Protein AF-A0A401M227-F1 (afdb_monomer_lite)

Foldseek 3Di:
DDDDPPVRVLVVLPDDPCLVVDPCSVLSVCVNVVPPLSVVLVVVLVCLCVVDVDPPQDPDDQAEDEPPRDDPLPFAAEEEAEDAPQADPVVVVVSSVCVSVVPRHYYYYLHDPDQPPPDPCSVVSSVVRNVVCLVRHPAYEYEYEPRDDTVVSVVSVVVCVVVVHDHHYDYDPCVVVVVVVVVVVDDDDDD

Secondary structure (DSSP, 8-state):
--PPPHHHHHHHHS--TTGGGSTTHHHHHHHHTT-HHHHHHHHHHHHHHHHTT-----S----EEETTS---S-S-EEEEEE--TTS--HHHHHHHHHHHTT--SEEEE---SS--TT-TTHHHHHHHHHHHHHHH-SEEEEEE-SSS--HHHHHHHHHHHHHT---EEEE-TTHHHHHHHHTTS-PPPP-

Radius of gyration: 19.29 Å; chains: 1; bounding box: 40×56×55 Å

pLDDT: mean 76.21, std 18.28, range [36.25, 97.5]

Structure (mmCIF, N/CA/C/O backbone):
data_AF-A0A401M227-F1
#
_entry.id   AF-A0A401M227-F1
#
loop_
_atom_site.group_PDB
_atom_site.id
_atom_site.type_symbol
_atom_site.label_atom_id
_atom_site.label_alt_id
_atom_site.label_comp_id
_atom_site.label_asym_id
_atom_site.label_entity_id
_atom_site.label_seq_id
_atom_site.pdbx_PDB_ins_code
_atom_site.Cartn_x
_atom_site.Cartn_y
_atom_site.Cartn_z
_atom_site.occupancy
_atom_site.B_iso_or_equiv
_atom_site.auth_seq_id
_atom_site.auth_comp_id
_atom_site.auth_asym_id
_atom_site.auth_atom_id
_atom_site.pdbx_PDB_model_num
ATOM 1 N N . MET A 1 1 ? 10.429 -1.450 36.096 1.00 38.88 1 MET A N 1
ATOM 2 C CA . MET A 1 1 ? 10.683 -0.973 34.721 1.00 38.88 1 MET A CA 1
ATOM 3 C C . MET A 1 1 ? 12.062 -1.449 34.310 1.00 38.88 1 MET A C 1
ATOM 5 O O . MET A 1 1 ? 13.047 -0.866 34.731 1.00 38.88 1 MET A O 1
ATOM 9 N N . GLY A 1 2 ? 12.138 -2.559 33.586 1.00 41.84 2 GLY A N 1
ATOM 10 C CA . GLY A 1 2 ? 13.393 -3.079 33.052 1.00 41.84 2 GLY A CA 1
ATOM 11 C C . GLY A 1 2 ? 13.108 -3.575 31.650 1.00 41.84 2 GLY A C 1
ATOM 12 O O . GLY A 1 2 ? 12.675 -4.710 31.488 1.00 41.84 2 GLY A O 1
ATOM 13 N N . GLY A 1 3 ? 13.236 -2.687 30.663 1.00 42.59 3 GLY A N 1
ATOM 14 C CA . GLY A 1 3 ? 13.192 -3.093 29.262 1.00 42.59 3 GLY A CA 1
ATOM 15 C C . GLY A 1 3 ? 14.359 -4.031 28.969 1.00 42.59 3 GLY A C 1
ATOM 16 O O . GLY A 1 3 ? 15.419 -3.923 29.590 1.00 42.59 3 GLY A O 1
ATOM 17 N N . LEU A 1 4 ? 14.164 -4.969 28.045 1.00 43.34 4 LEU A N 1
ATOM 18 C CA . LEU A 1 4 ? 15.261 -5.802 27.565 1.00 43.34 4 LEU A CA 1
ATOM 19 C C . LEU A 1 4 ? 16.349 -4.888 26.968 1.00 43.34 4 LEU A C 1
ATOM 21 O O . LEU A 1 4 ? 16.020 -4.011 26.168 1.00 43.34 4 LEU A O 1
ATOM 25 N N . PRO A 1 5 ? 17.631 -5.049 27.341 1.00 59.19 5 PRO A N 1
ATOM 26 C CA . PRO A 1 5 ? 18.701 -4.248 26.759 1.00 59.19 5 PRO A CA 1
ATOM 27 C C . PRO A 1 5 ? 18.783 -4.506 25.248 1.00 59.19 5 PRO A C 1
ATOM 29 O O . PRO A 1 5 ? 18.546 -5.630 24.806 1.00 59.19 5 PRO A O 1
ATOM 32 N N . ALA A 1 6 ? 19.153 -3.493 24.456 1.00 46.03 6 ALA A N 1
ATOM 33 C CA . ALA A 1 6 ? 19.207 -3.582 22.989 1.00 46.03 6 ALA A CA 1
ATOM 34 C C . ALA A 1 6 ? 19.981 -4.822 22.490 1.00 46.03 6 ALA A C 1
ATOM 36 O O . ALA A 1 6 ? 19.505 -5.539 21.619 1.00 46.03 6 ALA A O 1
ATOM 37 N N . GLN A 1 7 ? 21.088 -5.179 23.149 1.00 48.53 7 GLN A N 1
ATOM 38 C CA . GLN A 1 7 ? 21.870 -6.390 22.846 1.00 48.53 7 GLN A CA 1
ATOM 39 C C . GLN A 1 7 ? 21.147 -7.722 23.132 1.00 48.53 7 GLN A C 1
ATOM 41 O O . GLN A 1 7 ? 21.521 -8.769 22.602 1.00 48.53 7 GLN A O 1
ATOM 46 N N . ALA A 1 8 ? 20.166 -7.746 24.039 1.00 52.38 8 ALA A N 1
ATOM 47 C CA . ALA A 1 8 ? 19.327 -8.924 24.267 1.00 52.38 8 ALA A CA 1
ATOM 48 C C . ALA A 1 8 ? 18.274 -9.058 23.162 1.00 52.38 8 ALA A C 1
ATOM 50 O O . ALA A 1 8 ? 18.076 -10.157 22.651 1.00 52.38 8 ALA A O 1
ATOM 51 N N . ILE A 1 9 ? 17.680 -7.937 22.742 1.00 54.28 9 ILE A N 1
ATOM 52 C CA . ILE A 1 9 ? 16.762 -7.883 21.599 1.00 54.28 9 ILE A CA 1
ATOM 53 C C . ILE A 1 9 ? 17.503 -8.314 20.324 1.00 54.28 9 ILE A C 1
ATOM 55 O O . ILE A 1 9 ? 17.067 -9.239 19.651 1.00 54.28 9 ILE A O 1
ATOM 59 N N . GLU A 1 10 ? 18.682 -7.758 20.044 1.00 52.94 10 GLU A N 1
ATOM 60 C CA . GLU A 1 10 ? 19.513 -8.142 18.893 1.00 52.94 10 GLU A CA 1
ATOM 61 C C . GLU A 1 10 ? 19.839 -9.642 18.864 1.00 52.94 10 GLU A C 1
ATOM 63 O O . GLU A 1 10 ? 19.756 -10.267 17.806 1.00 52.94 10 GLU A O 1
ATOM 68 N N . ARG A 1 11 ? 20.149 -10.255 20.014 1.00 60.72 11 ARG A N 1
ATOM 69 C CA . ARG A 1 11 ? 20.397 -11.706 20.115 1.00 60.72 11 ARG A CA 1
ATOM 70 C C . ARG A 1 11 ? 19.150 -12.560 19.911 1.00 60.72 11 ARG A C 1
ATOM 72 O O . ARG A 1 11 ? 19.264 -13.655 19.382 1.00 60.72 11 ARG A O 1
ATOM 79 N N . MET A 1 12 ? 17.977 -12.082 20.321 1.00 58.09 12 MET A N 1
ATOM 80 C CA . MET A 1 12 ? 16.710 -12.778 20.064 1.00 58.09 12 MET A CA 1
ATOM 81 C C . MET A 1 12 ? 16.289 -12.675 18.593 1.00 58.09 12 MET A C 1
ATOM 83 O O . MET A 1 12 ? 15.645 -13.581 18.070 1.00 58.09 12 MET A O 1
ATOM 87 N N . LEU A 1 13 ? 16.650 -11.576 17.926 1.00 57.41 13 LEU A N 1
ATOM 88 C CA . LEU A 1 13 ? 16.284 -11.303 16.536 1.00 57.41 13 LEU A CA 1
ATOM 89 C C . LEU A 1 13 ? 17.276 -11.881 15.516 1.00 57.41 13 LEU A C 1
ATOM 91 O O . LEU A 1 13 ? 16.899 -12.153 14.372 1.00 57.41 13 LEU A O 1
ATOM 95 N N . SER A 1 14 ? 18.534 -12.083 15.904 1.00 52.97 14 SER A N 1
ATOM 96 C CA . SER A 1 14 ? 19.552 -12.705 15.060 1.00 52.97 14 SER A CA 1
ATOM 97 C C . SER A 1 14 ? 19.540 -14.229 15.223 1.00 52.97 14 SER A C 1
ATOM 99 O O . SER A 1 14 ? 19.696 -14.762 16.314 1.00 52.97 14 SER A O 1
ATOM 101 N N . GLY A 1 15 ? 19.366 -14.955 14.114 1.00 56.59 15 GLY A N 1
ATOM 102 C CA . GLY A 1 15 ? 19.619 -16.402 14.072 1.00 56.59 15 GLY A CA 1
ATOM 103 C C . GLY A 1 15 ? 18.411 -17.341 14.152 1.00 56.59 15 GLY A C 1
ATOM 104 O O . GLY A 1 15 ? 18.622 -18.546 14.259 1.00 56.59 15 GLY A O 1
ATOM 105 N N . HIS A 1 16 ? 17.163 -16.865 14.047 1.00 59.19 16 HIS A N 1
ATOM 106 C CA . HIS A 1 16 ? 16.026 -17.791 13.952 1.00 59.19 16 HIS A CA 1
ATOM 107 C C . HIS A 1 16 ? 16.010 -18.494 12.573 1.00 59.19 16 HIS A C 1
ATOM 109 O O . HIS A 1 16 ? 15.979 -17.797 11.551 1.00 59.19 16 HIS A O 1
ATOM 115 N N . PRO A 1 17 ? 16.005 -19.843 12.499 1.00 61.81 17 PRO A N 1
ATOM 116 C CA . PRO A 1 17 ? 16.089 -20.587 11.233 1.00 61.81 17 PRO A CA 1
ATOM 117 C C . PRO A 1 17 ? 14.942 -20.238 10.277 1.00 61.81 17 PRO A C 1
ATOM 119 O O . PRO A 1 17 ? 15.150 -20.078 9.075 1.00 61.81 17 PRO A O 1
ATOM 122 N N . ASP A 1 18 ? 13.759 -19.991 10.836 1.00 63.03 18 ASP A N 1
ATOM 123 C CA . ASP A 1 18 ? 12.563 -19.629 10.074 1.00 63.03 18 ASP A CA 1
ATOM 124 C C . ASP A 1 18 ? 12.357 -18.124 9.918 1.00 63.03 18 ASP A C 1
ATOM 126 O O . ASP A 1 18 ? 11.304 -17.702 9.458 1.00 63.03 18 ASP A O 1
ATOM 130 N N . ARG A 1 19 ? 13.332 -17.274 10.268 1.00 64.50 19 ARG A N 1
ATOM 131 C CA . ARG A 1 19 ? 13.149 -15.812 10.210 1.00 64.50 19 ARG A CA 1
ATOM 132 C C . ARG A 1 19 ? 12.603 -15.352 8.861 1.00 64.50 19 ARG A C 1
ATOM 134 O O . ARG A 1 19 ? 11.780 -14.456 8.823 1.00 64.50 19 ARG A O 1
ATOM 141 N N . LYS A 1 20 ? 12.997 -15.994 7.757 1.00 63.28 20 LYS A N 1
ATOM 142 C CA . LYS A 1 20 ? 12.527 -15.665 6.400 1.00 63.28 20 LYS A CA 1
ATOM 143 C C . LYS A 1 20 ? 11.032 -15.919 6.160 1.00 63.28 20 LYS A C 1
ATOM 145 O O . LYS A 1 20 ? 10.488 -15.313 5.240 1.00 63.28 20 LYS A O 1
ATOM 150 N N . SER A 1 21 ? 10.396 -16.802 6.932 1.00 55.75 21 SER A N 1
ATOM 151 C CA . SER A 1 21 ? 8.962 -17.108 6.829 1.00 55.75 21 SER A CA 1
ATOM 152 C C . SER A 1 21 ? 8.099 -16.179 7.682 1.00 55.75 21 SER A C 1
ATOM 154 O O . SER A 1 21 ? 6.878 -16.165 7.538 1.00 55.75 2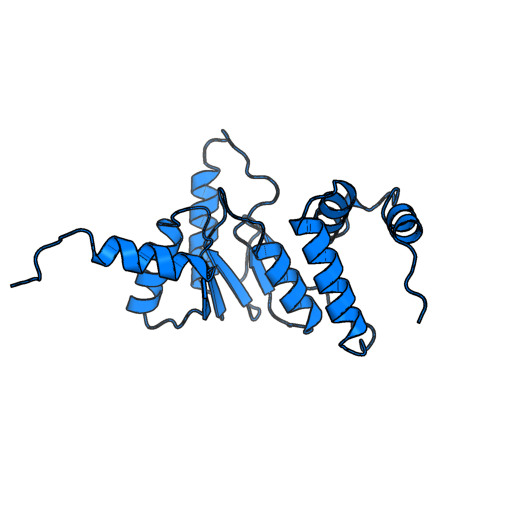1 SER A O 1
ATOM 156 N N . TRP A 1 22 ? 8.716 -15.385 8.559 1.00 64.75 22 TRP A N 1
ATOM 157 C CA . TRP A 1 22 ? 7.992 -14.449 9.402 1.00 64.75 22 TRP A CA 1
ATOM 158 C C . TRP A 1 22 ? 7.572 -13.239 8.582 1.00 64.75 22 TRP A C 1
ATOM 160 O O . TRP A 1 22 ? 8.363 -12.639 7.856 1.00 64.75 22 TRP A O 1
ATOM 170 N N . TRP A 1 23 ? 6.328 -12.817 8.753 1.00 54.81 23 TRP A N 1
ATOM 171 C CA . TRP A 1 23 ? 5.822 -11.618 8.092 1.00 54.81 23 TRP A CA 1
ATOM 172 C C . TRP A 1 23 ? 6.550 -10.341 8.567 1.00 54.81 23 TRP A C 1
ATOM 174 O O . TRP A 1 23 ? 6.736 -9.414 7.784 1.00 54.81 23 TRP A O 1
ATOM 184 N N . LEU A 1 24 ? 7.062 -10.331 9.808 1.00 67.31 24 LEU A N 1
ATOM 185 C CA . LEU A 1 24 ? 7.896 -9.257 10.368 1.00 67.31 24 LEU A CA 1
ATOM 186 C C . LEU A 1 24 ? 9.372 -9.316 9.956 1.00 67.31 24 LEU A C 1
ATOM 188 O O . LEU A 1 24 ? 10.128 -8.414 10.317 1.00 67.31 24 LEU A O 1
ATOM 192 N N . ALA A 1 25 ? 9.812 -10.338 9.212 1.00 69.06 25 ALA A N 1
ATOM 193 C CA . ALA A 1 25 ? 11.218 -10.481 8.827 1.00 69.06 25 ALA A CA 1
ATOM 194 C C . ALA A 1 25 ? 11.824 -9.201 8.229 1.00 69.06 25 ALA A C 1
ATOM 196 O O . ALA A 1 25 ? 12.894 -8.811 8.688 1.00 69.06 25 ALA A O 1
ATOM 197 N N . PRO A 1 26 ? 11.143 -8.486 7.305 1.00 65.12 26 PRO A N 1
ATOM 198 C CA . PRO A 1 26 ? 11.699 -7.275 6.707 1.00 65.12 26 PRO A CA 1
ATOM 199 C C . PRO A 1 26 ? 11.925 -6.148 7.721 1.00 65.12 26 PRO A C 1
ATOM 201 O O . PRO A 1 26 ? 12.937 -5.458 7.647 1.00 65.12 26 PRO A O 1
ATOM 204 N N . MET A 1 27 ? 11.014 -5.979 8.688 1.00 67.69 27 MET A N 1
ATOM 205 C CA . MET A 1 27 ? 11.161 -4.991 9.762 1.00 67.69 27 MET A CA 1
ATOM 206 C C . MET A 1 27 ? 12.359 -5.337 10.648 1.00 67.69 27 MET A C 1
ATOM 208 O O . MET A 1 27 ? 13.188 -4.482 10.945 1.00 67.69 27 MET A O 1
ATOM 212 N N . LEU A 1 28 ? 12.474 -6.608 11.036 1.00 70.94 28 LEU A N 1
ATOM 213 C CA . LEU A 1 28 ? 13.568 -7.085 11.877 1.00 70.94 28 LEU A CA 1
ATOM 214 C C . LEU A 1 28 ? 14.916 -7.004 11.148 1.00 70.94 28 LEU A C 1
ATOM 216 O O . LEU A 1 28 ? 15.934 -6.725 11.775 1.00 70.94 28 LEU A O 1
ATOM 220 N N . ASP A 1 29 ? 14.945 -7.285 9.844 1.00 72.19 29 ASP A N 1
ATOM 221 C CA . ASP A 1 29 ? 16.134 -7.154 8.994 1.00 72.19 29 ASP A CA 1
ATOM 222 C C . ASP A 1 29 ? 16.561 -5.684 8.884 1.00 72.19 29 ASP A C 1
ATOM 224 O O . ASP A 1 29 ? 17.736 -5.373 9.076 1.00 72.19 29 ASP A O 1
ATOM 228 N N . ALA A 1 30 ? 15.609 -4.772 8.660 1.00 64.88 30 ALA A N 1
ATOM 229 C CA . ALA A 1 30 ? 15.862 -3.334 8.615 1.00 64.88 30 ALA A CA 1
ATOM 230 C C . ALA A 1 30 ? 16.355 -2.782 9.965 1.00 64.88 30 ALA A C 1
ATOM 232 O O . ALA A 1 30 ? 17.272 -1.961 9.989 1.00 64.88 30 ALA A O 1
ATOM 233 N N . TYR A 1 31 ? 15.797 -3.263 11.081 1.00 67.81 31 TYR A N 1
ATOM 234 C CA . TYR A 1 31 ? 16.262 -2.935 12.430 1.00 67.81 31 TYR A CA 1
ATOM 235 C C . TYR A 1 31 ? 17.717 -3.367 12.649 1.00 67.81 31 TYR A C 1
ATOM 237 O O . TYR A 1 31 ? 18.548 -2.552 13.042 1.00 67.81 31 TYR A O 1
ATOM 245 N N . ALA A 1 32 ? 18.045 -4.625 12.332 1.00 69.38 32 ALA A N 1
ATOM 246 C CA . ALA A 1 32 ? 19.399 -5.163 12.484 1.00 69.38 32 ALA A CA 1
ATOM 247 C C . ALA A 1 32 ? 20.427 -4.457 11.579 1.00 69.38 32 ALA A C 1
ATOM 249 O O . ALA A 1 32 ? 21.597 -4.355 11.937 1.00 69.38 32 ALA A O 1
ATOM 250 N N . ALA A 1 33 ? 19.992 -3.947 10.424 1.00 73.75 33 ALA A N 1
ATOM 251 C CA . ALA A 1 33 ? 20.816 -3.142 9.526 1.00 73.75 33 ALA A CA 1
ATOM 252 C C . ALA A 1 33 ? 20.996 -1.681 9.990 1.00 73.75 33 ALA A C 1
ATOM 254 O O . ALA A 1 33 ? 21.687 -0.916 9.321 1.00 73.75 33 ALA A O 1
ATOM 255 N N . GLY A 1 34 ? 20.372 -1.276 11.102 1.00 70.25 34 GLY A N 1
ATOM 256 C CA . GLY A 1 34 ? 20.454 0.088 11.626 1.00 70.25 34 GLY A CA 1
ATOM 257 C C . GLY A 1 34 ? 19.693 1.123 10.794 1.00 70.25 34 GLY A C 1
ATOM 258 O O . GLY A 1 34 ? 20.016 2.306 10.861 1.00 70.25 34 GLY A O 1
ATOM 259 N N . SER A 1 35 ? 18.701 0.707 9.998 1.00 73.50 35 SER A N 1
ATOM 260 C CA . SER A 1 35 ? 17.853 1.646 9.256 1.00 73.50 35 SER A CA 1
ATOM 261 C C . SER A 1 35 ? 17.065 2.525 10.238 1.00 73.50 35 SER A C 1
ATOM 263 O O . SER A 1 35 ? 16.350 1.963 11.074 1.00 73.50 35 SER A O 1
ATOM 265 N N . PRO A 1 36 ? 17.106 3.870 10.118 1.00 71.12 36 PRO A N 1
ATOM 266 C CA . PRO A 1 36 ? 16.282 4.763 10.937 1.00 71.12 36 PRO A CA 1
ATOM 267 C C . PRO A 1 36 ? 14.790 4.415 10.867 1.00 71.12 36 PRO A C 1
ATOM 269 O O . PRO A 1 36 ? 14.075 4.480 11.861 1.00 71.12 36 PRO A O 1
ATOM 272 N N . GLU A 1 37 ? 14.330 3.973 9.697 1.00 64.69 37 GLU A N 1
ATOM 273 C CA . GLU A 1 37 ? 12.945 3.576 9.453 1.00 64.69 37 GLU A CA 1
ATOM 274 C C . GLU A 1 37 ? 12.604 2.245 10.141 1.00 64.69 37 GLU A C 1
ATOM 276 O O . GLU A 1 37 ? 11.547 2.112 10.753 1.00 64.69 37 GLU A O 1
ATOM 281 N N . GLY A 1 38 ? 13.524 1.271 10.104 1.00 67.75 38 GLY A N 1
ATOM 282 C CA . GLY A 1 38 ? 13.385 -0.007 10.811 1.00 67.75 38 GLY A CA 1
ATOM 283 C C . GLY A 1 38 ? 13.427 0.150 12.333 1.00 67.75 38 GLY A C 1
ATOM 284 O O . GLY A 1 38 ? 12.678 -0.515 13.045 1.00 67.75 38 GLY A O 1
ATOM 285 N N . GLN A 1 39 ? 14.264 1.063 12.832 1.00 72.12 39 GLN A N 1
ATOM 286 C CA . GLN A 1 39 ? 14.315 1.438 14.244 1.00 72.12 39 GLN A CA 1
ATOM 287 C C . GLN A 1 39 ? 13.018 2.113 14.689 1.00 72.12 39 GLN A C 1
ATOM 289 O O . GLN A 1 39 ? 12.426 1.667 15.669 1.00 72.12 39 GLN A O 1
ATOM 294 N N . ALA A 1 40 ? 12.534 3.113 13.946 1.00 67.81 40 ALA A N 1
ATOM 295 C CA . ALA A 1 40 ? 11.261 3.774 14.230 1.00 67.81 40 ALA A CA 1
ATOM 296 C C . ALA A 1 40 ? 10.086 2.783 14.231 1.00 67.81 40 ALA A C 1
ATOM 298 O O . ALA A 1 40 ? 9.282 2.794 15.150 1.00 67.81 40 ALA A O 1
ATOM 299 N N . LEU A 1 41 ? 10.036 1.860 13.266 1.00 65.06 41 LEU A N 1
ATOM 300 C CA . LEU A 1 41 ? 9.026 0.798 13.191 1.00 65.06 41 LEU A CA 1
ATOM 301 C C . LEU A 1 41 ? 9.016 -0.127 14.416 1.00 65.06 41 LEU A C 1
ATOM 303 O O . LEU A 1 41 ? 7.952 -0.462 14.933 1.00 65.06 41 LEU A O 1
ATOM 307 N N . VAL A 1 42 ? 10.194 -0.557 14.878 1.00 71.00 42 VAL A N 1
ATOM 308 C CA . VAL A 1 42 ? 10.310 -1.386 16.086 1.00 71.00 42 VAL A CA 1
ATOM 309 C C . VAL A 1 42 ? 9.913 -0.590 17.325 1.00 71.00 42 VAL A C 1
ATOM 311 O O . VAL A 1 42 ? 9.228 -1.135 18.185 1.00 71.00 42 VAL A O 1
ATOM 314 N N . HIS A 1 43 ? 10.300 0.684 17.415 1.00 65.25 43 HIS A N 1
ATOM 315 C CA . HIS A 1 43 ? 9.882 1.560 18.509 1.00 65.25 43 HIS A CA 1
ATOM 316 C C . HIS A 1 43 ? 8.366 1.768 18.524 1.00 65.25 43 HIS A C 1
ATOM 318 O O . HIS A 1 43 ? 7.757 1.505 19.552 1.00 65.25 43 HIS A O 1
ATOM 324 N N . ASP A 1 44 ? 7.749 2.095 17.387 1.00 64.44 44 ASP A N 1
ATOM 325 C CA . ASP A 1 44 ? 6.294 2.216 17.243 1.00 64.44 44 ASP A CA 1
ATOM 326 C C . ASP A 1 44 ? 5.577 0.918 17.649 1.00 64.44 44 ASP A C 1
ATOM 328 O O . ASP A 1 44 ? 4.556 0.956 18.335 1.00 64.44 44 ASP A O 1
ATOM 332 N N . LEU A 1 45 ? 6.109 -0.246 17.251 1.00 66.81 45 LEU A N 1
ATOM 333 C CA . LEU A 1 45 ? 5.556 -1.546 17.634 1.00 66.81 45 LEU A CA 1
ATOM 334 C C . LEU A 1 45 ? 5.673 -1.786 19.145 1.00 66.81 45 LEU A C 1
ATOM 336 O O . LEU A 1 45 ? 4.717 -2.241 19.768 1.00 66.81 45 LEU A O 1
ATOM 340 N N . LEU A 1 46 ? 6.827 -1.488 19.743 1.00 65.69 46 LEU A N 1
ATOM 341 C CA . LEU A 1 46 ? 7.044 -1.631 21.183 1.00 65.69 46 LEU A CA 1
ATOM 342 C C . LEU A 1 46 ? 6.180 -0.655 21.987 1.00 65.69 46 LEU A C 1
ATOM 344 O O . LEU A 1 46 ? 5.622 -1.060 23.002 1.00 65.69 46 LEU A O 1
ATOM 348 N N . ASP A 1 47 ? 6.020 0.582 21.523 1.00 59.56 47 ASP A N 1
ATOM 349 C CA . ASP A 1 47 ? 5.153 1.590 22.132 1.00 59.56 47 ASP A CA 1
ATOM 350 C C . ASP A 1 47 ? 3.681 1.188 22.018 1.00 59.56 47 ASP A C 1
ATOM 352 O O . ASP A 1 47 ? 2.930 1.311 22.986 1.00 59.56 47 ASP A O 1
ATOM 356 N N . ALA A 1 48 ? 3.267 0.621 20.880 1.00 55.12 48 ALA A N 1
ATOM 357 C CA . ALA A 1 48 ? 1.939 0.039 20.727 1.00 55.12 48 ALA A CA 1
ATOM 358 C C . ALA A 1 48 ? 1.719 -1.122 21.712 1.00 55.12 48 ALA A C 1
ATOM 360 O O . ALA A 1 48 ? 0.698 -1.149 22.401 1.00 55.12 48 ALA A O 1
ATOM 361 N N . ILE A 1 49 ? 2.687 -2.038 21.843 1.00 55.53 49 ILE A N 1
ATOM 362 C CA . ILE A 1 49 ? 2.644 -3.167 22.791 1.00 55.53 49 ILE A CA 1
ATOM 363 C C . ILE A 1 49 ? 2.652 -2.690 24.255 1.00 55.53 49 ILE A C 1
ATOM 365 O O . ILE A 1 49 ? 2.014 -3.305 25.105 1.00 55.53 49 ILE A O 1
ATOM 369 N N . ALA A 1 50 ? 3.379 -1.617 24.574 1.00 56.28 50 ALA A N 1
ATOM 370 C CA . ALA A 1 50 ? 3.522 -1.100 25.934 1.00 56.28 50 ALA A CA 1
ATOM 371 C C . ALA A 1 50 ? 2.354 -0.196 26.362 1.00 56.28 50 ALA A C 1
ATOM 373 O O . ALA A 1 50 ? 1.996 -0.171 27.541 1.00 56.28 50 ALA A O 1
ATOM 374 N N . GLY A 1 51 ? 1.774 0.557 25.423 1.00 50.66 51 GLY A N 1
ATOM 375 C CA . GLY A 1 51 ? 0.697 1.519 25.662 1.00 50.66 51 GLY A CA 1
ATOM 376 C C . GLY A 1 51 ? -0.706 0.918 25.590 1.00 50.66 51 GLY A C 1
ATOM 377 O O . GLY A 1 51 ? -1.626 1.422 26.234 1.00 50.66 51 GLY A O 1
ATOM 378 N N . SER A 1 52 ? -0.882 -0.180 24.856 1.00 45.69 52 SER A N 1
ATOM 379 C CA . SER A 1 52 ? -2.103 -0.976 24.901 1.00 45.69 52 SER A CA 1
ATOM 380 C C . SER A 1 52 ? -1.816 -2.209 25.744 1.00 45.69 52 SER A C 1
ATOM 382 O O . SER A 1 52 ? -0.939 -2.993 25.408 1.00 45.69 52 SER A O 1
ATOM 384 N N . ALA A 1 53 ? -2.505 -2.377 26.876 1.00 44.31 53 ALA A N 1
ATOM 385 C CA . ALA A 1 53 ? -2.487 -3.636 27.611 1.00 44.31 53 ALA A CA 1
ATOM 386 C C . ALA A 1 53 ? -3.012 -4.723 26.667 1.00 44.31 53 ALA A C 1
ATOM 388 O O . ALA A 1 53 ? -4.220 -4.927 26.583 1.00 44.31 53 ALA A O 1
ATOM 389 N N . PHE A 1 54 ? -2.107 -5.327 25.893 1.00 44.53 54 PHE A N 1
ATOM 390 C CA . PHE A 1 54 ? -2.405 -6.295 24.855 1.00 44.53 54 PHE A CA 1
ATOM 391 C C . PHE A 1 54 ? -3.283 -7.371 25.500 1.00 44.53 54 PHE A C 1
ATOM 393 O O . PHE A 1 54 ? -2.782 -8.130 26.340 1.00 44.53 54 PHE A O 1
ATOM 400 N N . PRO A 1 55 ? -4.577 -7.503 25.148 1.00 42.84 55 PRO A N 1
ATOM 401 C CA . PRO A 1 55 ? -5.133 -8.833 25.214 1.00 42.84 55 PRO A CA 1
ATOM 402 C C . PRO A 1 55 ? -4.253 -9.616 24.246 1.00 42.84 55 PRO A C 1
ATOM 404 O O . PRO A 1 55 ? -4.159 -9.223 23.084 1.00 42.84 55 PRO A O 1
ATOM 407 N N . LEU A 1 56 ? -3.521 -10.617 24.759 1.00 46.56 56 LEU A N 1
ATOM 408 C CA . LEU A 1 56 ? -2.803 -11.617 23.965 1.00 46.56 56 LEU A CA 1
ATOM 409 C C . LEU A 1 56 ? -3.518 -11.739 22.623 1.00 46.56 56 LEU A C 1
ATOM 411 O O . LEU A 1 56 ? -4.687 -12.137 22.642 1.00 46.56 56 LEU A O 1
ATOM 415 N N . LEU A 1 57 ? -2.882 -11.271 21.533 1.00 46.03 57 LEU A N 1
ATOM 416 C CA . LEU A 1 57 ? -3.506 -11.212 20.209 1.00 46.03 57 LEU A CA 1
ATOM 417 C C . LEU A 1 57 ? -4.297 -12.506 20.046 1.00 46.03 57 LEU A C 1
ATOM 419 O O . LEU A 1 57 ? -3.684 -13.580 20.131 1.00 46.03 57 LEU A O 1
ATOM 423 N N . PRO A 1 58 ? -5.634 -12.475 19.878 1.00 42.22 58 PRO A N 1
ATOM 424 C CA . PRO A 1 58 ? -6.291 -13.683 19.423 1.00 42.22 58 PRO A CA 1
ATOM 425 C C . PRO A 1 58 ? -5.542 -14.110 18.152 1.00 42.22 58 PRO A C 1
ATOM 427 O O . PRO A 1 58 ? -5.106 -13.229 17.407 1.00 42.22 58 PRO A O 1
ATOM 430 N N . PRO A 1 59 ? -5.341 -15.414 17.901 1.00 48.50 59 PRO A N 1
ATOM 431 C CA . PRO A 1 59 ? -4.558 -15.904 16.772 1.00 48.50 59 PRO A CA 1
ATOM 432 C C . PRO A 1 59 ? -5.344 -15.654 15.483 1.00 48.50 59 PRO A C 1
ATOM 434 O O . PRO A 1 59 ? -5.924 -16.554 14.884 1.00 48.50 59 PRO A O 1
ATOM 437 N N . ARG A 1 60 ? -5.463 -14.395 15.090 1.00 54.06 60 ARG A N 1
ATOM 438 C CA . ARG A 1 60 ? -6.099 -13.966 13.865 1.00 54.06 60 ARG A CA 1
ATOM 439 C C . ARG A 1 60 ? -4.966 -13.524 12.978 1.00 54.06 60 ARG A C 1
ATOM 441 O O . ARG A 1 60 ? -4.278 -12.556 13.265 1.00 54.06 60 ARG A O 1
ATOM 448 N N . SER A 1 61 ? -4.747 -14.289 11.923 1.00 58.44 61 SER A N 1
ATOM 449 C CA . SER A 1 61 ? -3.827 -13.894 10.875 1.00 58.44 61 SER A CA 1
ATOM 450 C C . SER A 1 61 ? -4.360 -12.612 10.244 1.00 58.44 61 SER A C 1
ATOM 452 O O . SER A 1 61 ? -5.468 -12.626 9.696 1.00 58.44 61 SER A O 1
ATOM 454 N N . LEU A 1 62 ? -3.585 -11.526 10.299 1.00 65.44 62 LEU A N 1
ATOM 455 C CA . LEU A 1 62 ? -3.788 -10.407 9.391 1.00 65.44 62 LEU A CA 1
ATOM 456 C C . LEU A 1 62 ? -3.841 -10.970 7.971 1.00 65.44 62 LEU A C 1
ATOM 458 O O . LEU A 1 62 ? -2.923 -11.665 7.523 1.00 65.44 62 LEU A O 1
ATOM 462 N N . ARG A 1 63 ? -4.944 -10.718 7.271 1.00 83.88 63 ARG A N 1
ATOM 463 C CA . ARG A 1 63 ? -5.096 -11.173 5.893 1.00 83.88 63 ARG A CA 1
ATOM 464 C C . ARG A 1 63 ? -4.374 -10.169 5.007 1.00 83.88 63 ARG A C 1
ATOM 466 O O . ARG A 1 63 ? -4.845 -9.056 4.822 1.00 83.88 63 ARG A O 1
ATOM 473 N N . TYR A 1 64 ? -3.209 -10.548 4.506 1.00 88.94 64 TYR A N 1
ATOM 474 C CA . TYR A 1 64 ? -2.354 -9.704 3.677 1.00 88.94 64 TYR A CA 1
ATOM 475 C C . TYR A 1 64 ? -2.269 -10.288 2.269 1.00 88.94 64 TYR A C 1
ATOM 477 O O . TY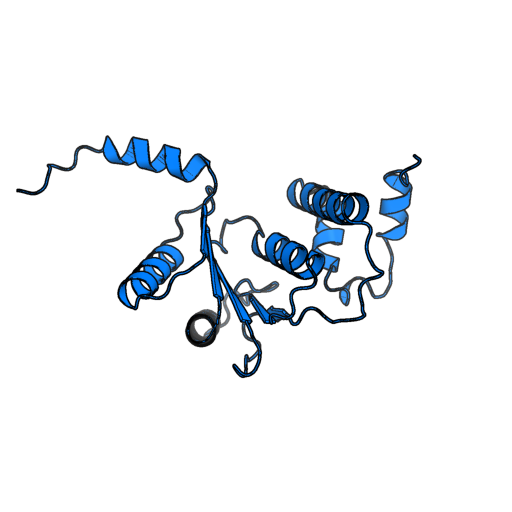R A 1 64 ? -1.971 -11.472 2.106 1.00 88.94 64 TYR A O 1
ATOM 485 N N . ILE A 1 65 ? -2.533 -9.462 1.259 1.00 93.62 65 ILE A N 1
ATOM 486 C CA . ILE A 1 65 ? -2.409 -9.818 -0.154 1.00 93.62 65 ILE A CA 1
ATOM 487 C C . ILE A 1 65 ? -1.491 -8.792 -0.811 1.00 93.62 65 ILE A C 1
ATOM 489 O O . ILE A 1 65 ? -1.817 -7.610 -0.901 1.00 93.62 65 ILE A O 1
ATOM 493 N N . GLU A 1 66 ? -0.337 -9.260 -1.272 1.00 93.69 66 GLU A N 1
ATOM 494 C CA . GLU A 1 66 ? 0.626 -8.471 -2.036 1.00 93.69 66 GLU A CA 1
ATOM 495 C C . GLU A 1 66 ? 0.425 -8.693 -3.530 1.00 93.69 66 GLU A C 1
ATOM 497 O O . GLU A 1 66 ? 0.150 -9.816 -3.956 1.00 93.69 66 GLU A O 1
ATOM 502 N N . ALA A 1 67 ? 0.624 -7.658 -4.342 1.00 93.50 67 ALA A N 1
ATOM 503 C CA . ALA A 1 67 ? 0.650 -7.826 -5.788 1.00 93.50 67 ALA A CA 1
ATOM 504 C C . ALA A 1 67 ? 1.693 -8.890 -6.218 1.00 93.50 67 ALA A C 1
ATOM 506 O O . ALA A 1 67 ? 2.821 -8.879 -5.723 1.00 93.50 67 ALA A O 1
ATOM 507 N N . PRO A 1 68 ? 1.380 -9.789 -7.169 1.00 94.00 68 PRO A N 1
ATOM 508 C CA . PRO A 1 68 ? 0.143 -9.893 -7.943 1.00 94.00 68 PRO A CA 1
ATOM 509 C C . PRO A 1 68 ? -0.848 -10.954 -7.408 1.00 94.00 68 PRO A C 1
ATOM 511 O O . PRO A 1 68 ? -1.657 -11.476 -8.175 1.00 94.00 68 PRO A O 1
ATOM 514 N N . ALA A 1 69 ? -0.790 -11.334 -6.127 1.00 92.56 69 ALA A N 1
ATOM 515 C CA . ALA A 1 69 ? -1.634 -12.399 -5.581 1.00 92.56 69 ALA A CA 1
ATOM 516 C C . ALA A 1 69 ? -3.135 -12.050 -5.676 1.00 92.56 69 ALA A C 1
ATOM 518 O O . ALA A 1 69 ? -3.525 -10.922 -5.379 1.00 92.56 69 ALA A O 1
ATOM 519 N N . PRO A 1 70 ? -4.008 -12.982 -6.094 1.00 90.81 70 PRO A N 1
ATOM 520 C CA . PRO A 1 70 ? -5.400 -12.665 -6.396 1.00 90.81 70 PRO A CA 1
ATOM 521 C C . PRO A 1 70 ? -6.197 -12.268 -5.148 1.00 90.81 70 PRO A C 1
ATOM 523 O O . PRO A 1 70 ? -6.025 -12.840 -4.074 1.00 90.81 70 PRO A O 1
ATOM 526 N N . TYR A 1 71 ? -7.135 -11.337 -5.332 1.00 91.94 71 TYR A N 1
ATOM 527 C CA . TYR A 1 71 ? -8.137 -10.961 -4.340 1.00 91.94 71 TYR A CA 1
ATOM 528 C C . TYR A 1 71 ? -9.542 -11.296 -4.855 1.00 91.94 71 TYR A C 1
ATOM 530 O O . TYR A 1 71 ? -9.964 -10.831 -5.918 1.00 91.94 71 TYR A O 1
ATOM 538 N N . ASP A 1 72 ? -10.274 -12.120 -4.106 1.00 90.00 72 ASP A N 1
ATOM 539 C CA . ASP A 1 72 ? -11.595 -12.623 -4.499 1.00 90.00 72 ASP A CA 1
ATOM 540 C C . ASP A 1 72 ? -12.733 -11.615 -4.271 1.00 90.00 72 ASP A C 1
ATOM 542 O O . ASP A 1 72 ? -13.804 -11.773 -4.857 1.00 90.00 72 ASP A O 1
ATOM 546 N N . GLY A 1 73 ? -12.496 -10.553 -3.490 1.00 88.50 73 GLY A N 1
ATOM 547 C CA . GLY A 1 73 ? -13.472 -9.518 -3.140 1.00 88.50 73 GLY A CA 1
ATOM 548 C C . GLY A 1 73 ? -14.596 -9.963 -2.218 1.00 88.50 73 GLY A C 1
ATOM 549 O O . GLY A 1 73 ? -15.669 -9.370 -2.272 1.00 88.50 73 GLY A O 1
ATOM 550 N N . THR A 1 74 ? -14.390 -11.017 -1.425 1.00 89.19 74 THR A N 1
ATOM 551 C CA . THR A 1 74 ? -15.423 -11.537 -0.514 1.00 89.19 74 THR A CA 1
ATOM 552 C C . THR A 1 74 ? -15.304 -11.012 0.918 1.00 89.19 74 THR A C 1
ATOM 554 O O . THR A 1 74 ? -16.265 -11.084 1.681 1.00 89.19 74 THR A O 1
ATOM 557 N N . SER A 1 75 ? -14.135 -10.496 1.303 1.00 90.25 75 SER A N 1
ATOM 558 C CA . SER A 1 75 ? -13.843 -10.021 2.661 1.00 90.25 75 SER A CA 1
ATOM 559 C C . SER A 1 75 ? -13.760 -8.492 2.711 1.00 90.25 75 SER A C 1
ATOM 561 O O . SER A 1 75 ? -13.307 -7.907 1.739 1.00 90.25 75 SER A O 1
ATOM 563 N N . PRO A 1 76 ? -14.085 -7.832 3.838 1.00 92.81 76 PRO A N 1
ATOM 564 C CA . PRO A 1 76 ? -13.785 -6.412 4.009 1.00 92.81 76 PRO A CA 1
ATOM 565 C C . PRO A 1 76 ? -12.303 -6.131 3.750 1.00 92.81 76 PRO A C 1
ATOM 567 O O . PRO A 1 76 ? -11.451 -6.916 4.172 1.00 92.81 76 PRO A O 1
ATOM 570 N N . SER A 1 77 ? -11.982 -5.031 3.078 1.00 95.12 77 SER A N 1
ATOM 571 C CA . SER A 1 77 ? -10.639 -4.801 2.543 1.00 95.12 77 SER A CA 1
ATOM 572 C C . SER A 1 77 ? -10.192 -3.342 2.566 1.00 95.12 77 SER A C 1
ATOM 574 O O . SER A 1 77 ? -10.991 -2.416 2.435 1.00 95.12 77 SER A O 1
ATOM 576 N N . VAL A 1 78 ? -8.879 -3.152 2.726 1.00 96.19 78 VAL A N 1
ATOM 577 C CA . VAL A 1 78 ? -8.201 -1.855 2.660 1.00 96.19 78 VAL A CA 1
ATOM 578 C C . VAL A 1 78 ? -7.141 -1.910 1.566 1.00 96.19 78 VAL A C 1
ATOM 580 O O . VAL A 1 78 ? -6.214 -2.715 1.650 1.00 96.19 78 VAL A O 1
ATOM 583 N N . PHE A 1 79 ? -7.246 -1.044 0.560 1.00 97.31 79 PHE A N 1
ATOM 584 C CA . PHE A 1 79 ? -6.211 -0.868 -0.458 1.00 97.31 79 PHE A CA 1
ATOM 585 C C . PHE A 1 79 ? -5.237 0.242 -0.074 1.00 97.31 79 PHE A C 1
ATOM 587 O O . PHE A 1 79 ? -5.661 1.334 0.309 1.00 97.31 79 PHE A O 1
ATOM 594 N N . LEU A 1 80 ? -3.935 -0.030 -0.198 1.00 97.38 80 LEU A N 1
ATOM 595 C CA . LEU A 1 80 ? -2.864 0.918 0.114 1.00 97.38 80 LEU A CA 1
ATOM 596 C C . LEU A 1 80 ? -2.379 1.629 -1.160 1.00 97.38 80 LEU A C 1
ATOM 598 O O . LEU A 1 80 ? -1.415 1.196 -1.783 1.00 97.38 80 LEU A O 1
ATOM 602 N N . SER A 1 81 ? -3.037 2.723 -1.547 1.00 96.06 81 SER A N 1
ATOM 603 C CA . SER A 1 81 ? -2.633 3.563 -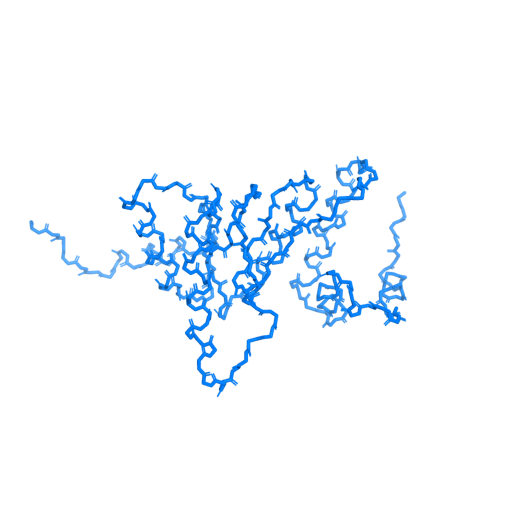2.688 1.00 96.06 81 SER A CA 1
ATOM 604 C C . SER A 1 81 ? -1.652 4.656 -2.241 1.00 96.06 81 SER A C 1
ATOM 606 O O . SER A 1 81 ? -1.653 5.092 -1.090 1.00 96.06 81 SER A O 1
ATOM 608 N N . GLY A 1 82 ? -0.780 5.107 -3.141 1.00 95.00 82 GLY A N 1
ATOM 609 C CA . GLY A 1 82 ? 0.190 6.162 -2.855 1.00 95.00 82 GLY A CA 1
ATOM 610 C C . GLY A 1 82 ? 1.607 5.812 -3.291 1.00 95.00 82 GLY A C 1
ATOM 611 O O . GLY A 1 82 ? 1.831 5.039 -4.219 1.00 95.00 82 GLY A O 1
ATOM 612 N N . GLY A 1 83 ? 2.587 6.413 -2.621 1.00 92.56 83 GLY A N 1
ATOM 613 C CA . GLY A 1 83 ? 4.000 6.295 -2.987 1.00 92.56 83 GLY A CA 1
ATOM 614 C C . GLY A 1 83 ? 4.571 4.893 -2.868 1.00 92.56 83 GLY A C 1
ATOM 615 O O . GLY A 1 83 ? 4.467 4.275 -1.813 1.00 92.56 83 GLY A O 1
ATOM 616 N N . ILE A 1 84 ? 5.255 4.417 -3.906 1.00 92.31 84 ILE A N 1
ATOM 617 C CA . ILE A 1 84 ? 5.997 3.149 -3.875 1.00 92.31 84 ILE A CA 1
ATOM 618 C C . ILE A 1 84 ? 7.463 3.417 -4.211 1.00 92.31 84 ILE A C 1
ATOM 620 O O . ILE A 1 84 ? 8.331 3.362 -3.338 1.00 92.31 84 ILE A O 1
ATOM 624 N N . THR A 1 85 ? 7.739 3.738 -5.473 1.00 88.88 85 THR A N 1
ATOM 625 C CA . THR A 1 85 ? 9.089 4.043 -5.959 1.00 88.88 85 THR A CA 1
ATOM 626 C C . THR A 1 85 ? 9.603 5.328 -5.317 1.00 88.88 85 THR A C 1
ATOM 628 O O . THR A 1 85 ? 8.861 6.301 -5.236 1.00 88.88 85 THR A O 1
ATOM 631 N N . GLY A 1 86 ? 10.843 5.304 -4.812 1.00 86.12 86 GLY A N 1
ATOM 632 C CA . GLY A 1 86 ? 11.481 6.441 -4.127 1.00 86.12 86 GLY A CA 1
ATOM 633 C C . GLY A 1 86 ? 10.826 6.849 -2.799 1.00 86.12 86 GLY A C 1
ATOM 634 O O . GLY A 1 86 ? 11.257 7.803 -2.163 1.00 86.12 86 GLY A O 1
ATOM 635 N N . CYS A 1 87 ? 9.812 6.106 -2.346 1.00 88.69 87 CYS A N 1
ATOM 636 C CA . CYS A 1 87 ? 9.081 6.388 -1.119 1.00 88.69 87 CYS A CA 1
ATOM 637 C C . CYS A 1 87 ? 9.476 5.414 0.007 1.00 88.69 87 CYS A C 1
ATOM 639 O O . CYS A 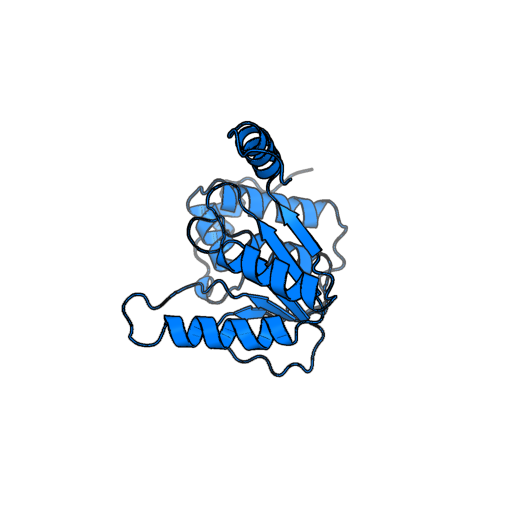1 87 ? 9.680 4.217 -0.271 1.00 88.69 87 CYS A O 1
ATOM 641 N N . PRO A 1 88 ? 9.491 5.888 1.271 1.00 86.75 88 PRO A N 1
ATOM 642 C CA . PRO A 1 88 ? 9.579 5.038 2.458 1.00 86.75 88 PRO A CA 1
ATOM 643 C C . PRO A 1 88 ? 8.540 3.907 2.416 1.00 86.75 88 PRO A C 1
ATOM 645 O O . PRO A 1 88 ? 7.504 4.027 1.750 1.00 86.75 88 PRO A O 1
ATOM 648 N N . ASN A 1 89 ? 8.790 2.800 3.114 1.00 87.56 89 ASN A N 1
ATOM 649 C CA . ASN A 1 89 ? 7.854 1.674 3.168 1.00 87.56 89 ASN A CA 1
ATOM 650 C C . ASN A 1 89 ? 6.734 1.943 4.184 1.00 87.56 89 ASN A C 1
ATOM 652 O O . ASN A 1 89 ? 6.537 1.210 5.156 1.00 87.56 89 ASN A O 1
ATOM 656 N N . TRP A 1 90 ? 5.974 3.007 3.937 1.00 89.75 90 TRP A N 1
ATOM 657 C CA . TRP A 1 90 ? 4.818 3.382 4.745 1.00 89.75 90 TRP A CA 1
ATOM 658 C C . TRP A 1 90 ? 3.732 2.298 4.709 1.00 89.75 90 TRP A C 1
ATOM 660 O O . TRP A 1 90 ? 2.985 2.156 5.673 1.00 89.75 90 TRP A O 1
ATOM 670 N N . GLN A 1 91 ? 3.678 1.478 3.651 1.00 92.44 91 GLN A N 1
ATOM 671 C CA . GLN A 1 91 ? 2.751 0.351 3.566 1.00 92.44 91 GLN A CA 1
ATOM 672 C C . GLN A 1 91 ? 2.967 -0.628 4.721 1.00 92.44 91 GLN A C 1
ATOM 674 O O . GLN A 1 91 ? 2.001 -1.048 5.353 1.00 92.44 91 GLN A O 1
ATOM 679 N N . LEU A 1 92 ? 4.225 -0.940 5.054 1.00 84.44 92 LEU A N 1
ATOM 680 C CA . LEU A 1 92 ? 4.550 -1.782 6.205 1.00 84.44 92 LEU A CA 1
ATOM 681 C C . LEU A 1 92 ? 4.102 -1.136 7.523 1.00 84.44 92 LEU A C 1
ATOM 683 O O . LEU A 1 92 ? 3.497 -1.815 8.348 1.00 84.44 92 LEU A O 1
ATOM 687 N N . GLN A 1 93 ? 4.325 0.170 7.706 1.00 82.44 93 GLN A N 1
ATOM 688 C CA . GLN A 1 93 ? 3.830 0.895 8.887 1.00 82.44 93 GLN A CA 1
ATOM 689 C C . GLN A 1 93 ? 2.304 0.785 9.015 1.00 82.44 93 GLN A C 1
ATOM 691 O O . GLN A 1 93 ? 1.786 0.528 10.100 1.00 82.44 93 GLN A O 1
ATOM 696 N N . THR A 1 94 ? 1.571 0.947 7.913 1.00 87.25 94 THR A N 1
ATOM 697 C CA . THR A 1 94 ? 0.110 0.825 7.894 1.00 87.25 94 THR A CA 1
ATOM 698 C C . THR A 1 94 ? -0.353 -0.598 8.197 1.00 87.25 94 THR A C 1
ATOM 700 O O . THR A 1 94 ? -1.269 -0.770 8.996 1.00 87.25 94 THR A O 1
ATOM 703 N N . VAL A 1 95 ? 0.294 -1.614 7.617 1.00 85.69 95 VAL A N 1
ATOM 704 C CA . VAL A 1 95 ? 0.031 -3.038 7.896 1.00 85.69 95 VAL A CA 1
ATOM 705 C C . VAL A 1 95 ? 0.154 -3.318 9.396 1.00 85.69 95 VAL A C 1
ATOM 707 O O . VAL A 1 95 ? -0.768 -3.878 9.982 1.00 85.69 95 VAL A O 1
ATOM 710 N N . LEU A 1 96 ? 1.236 -2.858 10.035 1.00 79.00 96 LEU A N 1
ATOM 711 C CA . LEU A 1 96 ? 1.449 -3.032 11.477 1.00 79.00 96 LEU A CA 1
ATOM 712 C C . LEU A 1 96 ? 0.404 -2.305 12.320 1.00 79.00 96 LEU A C 1
ATOM 714 O O . LEU A 1 96 ? -0.095 -2.861 13.292 1.00 79.00 96 LEU A O 1
ATOM 718 N N . LYS A 1 97 ? 0.050 -1.070 11.953 1.00 81.44 97 LYS A N 1
ATOM 719 C CA . LYS A 1 97 ? -0.965 -0.291 12.678 1.00 81.44 97 LYS A CA 1
ATOM 720 C C . LYS A 1 97 ? -2.347 -0.936 12.584 1.00 81.44 97 LYS A C 1
ATOM 722 O O . LYS A 1 97 ? -3.073 -0.945 13.572 1.00 81.44 97 LYS A O 1
ATOM 727 N N . LEU A 1 98 ? -2.703 -1.491 11.424 1.00 84.25 98 LEU A N 1
ATOM 728 C CA . LEU A 1 98 ? -3.957 -2.225 11.231 1.00 84.25 98 LEU A CA 1
ATOM 729 C C . LEU A 1 98 ? -3.978 -3.540 12.023 1.00 84.25 98 LEU A C 1
ATOM 731 O O . LEU A 1 98 ? -5.007 -3.875 12.608 1.00 84.25 98 LEU A O 1
ATOM 735 N N . ASP A 1 99 ? -2.854 -4.254 12.073 1.00 80.00 99 ASP A N 1
ATOM 736 C CA . ASP A 1 99 ? -2.700 -5.468 12.881 1.00 80.00 99 ASP A CA 1
ATOM 737 C C . ASP A 1 99 ? -2.811 -5.173 14.384 1.00 80.00 99 ASP A C 1
ATOM 739 O O . ASP A 1 99 ? -3.581 -5.820 15.091 1.00 80.00 99 ASP A O 1
ATOM 743 N N . ALA A 1 100 ? -2.131 -4.125 14.858 1.00 73.44 100 ALA A N 1
ATOM 744 C CA . ALA A 1 100 ? -2.113 -3.729 16.266 1.00 73.44 100 ALA A CA 1
ATOM 745 C C . ALA A 1 100 ? -3.504 -3.377 16.819 1.00 73.44 100 ALA A C 1
ATOM 747 O O . ALA A 1 100 ? -3.782 -3.619 17.991 1.00 73.44 100 ALA A O 1
ATOM 748 N N . ILE A 1 101 ? -4.400 -2.839 15.982 1.00 78.44 101 ILE A N 1
ATOM 749 C CA . ILE A 1 101 ? -5.796 -2.567 16.367 1.00 78.44 101 ILE A CA 1
ATOM 750 C C . ILE A 1 101 ? -6.731 -3.768 16.146 1.00 78.44 101 ILE A C 1
ATOM 752 O O . ILE A 1 101 ? -7.939 -3.652 16.354 1.00 78.44 101 ILE A O 1
ATOM 756 N N . GLY A 1 102 ? -6.206 -4.913 15.701 1.00 74.56 102 GLY A N 1
ATOM 757 C CA . GLY A 1 102 ? -6.981 -6.123 15.433 1.00 74.56 102 GLY A CA 1
ATOM 758 C C . GLY A 1 102 ? -7.945 -5.983 14.255 1.00 74.56 102 GLY A C 1
ATOM 759 O O . GLY A 1 102 ? -9.047 -6.541 14.300 1.00 74.56 102 GLY A O 1
ATOM 760 N N . SER A 1 103 ? -7.567 -5.224 13.220 1.00 83.88 103 SER A N 1
ATOM 761 C CA . SER A 1 103 ? -8.410 -5.015 12.042 1.00 83.88 103 SER A CA 1
ATOM 762 C C . SER A 1 103 ? -8.775 -6.352 11.379 1.00 83.88 103 SER A C 1
ATOM 764 O O . SER A 1 103 ? -7.888 -7.152 11.078 1.00 83.88 103 SER A O 1
ATOM 766 N N . PRO A 1 104 ? -10.065 -6.616 11.095 1.00 85.38 104 PRO A N 1
ATOM 767 C CA . PRO A 1 104 ? -10.483 -7.825 10.388 1.00 85.38 104 PRO A CA 1
ATOM 768 C C . PRO A 1 104 ? -10.289 -7.725 8.866 1.00 85.38 104 PRO A C 1
ATOM 770 O O . PRO A 1 104 ? -10.566 -8.694 8.156 1.00 85.38 104 PRO A O 1
ATOM 773 N N . ALA A 1 105 ? -9.890 -6.555 8.357 1.00 90.31 105 ALA A N 1
ATOM 774 C CA . ALA A 1 105 ? -9.832 -6.290 6.930 1.00 90.31 105 ALA A CA 1
ATOM 775 C C . ALA A 1 105 ? -8.627 -6.959 6.257 1.00 90.31 105 ALA A C 1
ATOM 777 O O . ALA A 1 105 ? -7.540 -7.062 6.827 1.00 90.31 105 ALA A O 1
ATOM 778 N N . VAL A 1 106 ? -8.819 -7.360 5.003 1.00 93.81 106 VAL A N 1
ATOM 779 C CA . VAL A 1 106 ? -7.740 -7.783 4.115 1.00 93.81 106 VAL A CA 1
ATOM 780 C C . VAL A 1 106 ? -6.959 -6.555 3.660 1.00 93.81 106 VAL A C 1
ATOM 782 O O . VAL A 1 106 ? -7.534 -5.641 3.070 1.00 93.81 106 VAL A O 1
ATOM 785 N N . VAL A 1 107 ? -5.651 -6.530 3.902 1.00 95.62 107 VAL A N 1
ATOM 786 C CA . VAL A 1 107 ? -4.769 -5.472 3.404 1.00 95.62 107 VAL A CA 1
ATOM 787 C C . VAL A 1 107 ? -4.289 -5.836 2.004 1.00 95.62 107 VAL A C 1
ATOM 789 O O . VAL A 1 107 ? -3.610 -6.845 1.817 1.00 95.62 107 VAL A O 1
ATOM 792 N N . LEU A 1 108 ? -4.643 -5.001 1.031 1.00 97.50 108 LEU A N 1
ATOM 793 C CA . LEU A 1 108 ? -4.270 -5.127 -0.373 1.00 97.50 108 LEU A CA 1
ATOM 794 C C . LEU A 1 108 ? -3.085 -4.191 -0.631 1.00 97.50 108 LEU A C 1
ATOM 796 O O . LEU A 1 108 ? -3.247 -2.969 -0.690 1.00 97.50 108 LEU A O 1
ATOM 800 N N . ASN A 1 109 ? -1.886 -4.763 -0.735 1.00 96.81 109 ASN A N 1
ATOM 801 C CA . ASN A 1 109 ? -0.642 -4.012 -0.848 1.00 96.81 109 ASN A CA 1
ATOM 802 C C . ASN A 1 109 ? -0.074 -4.068 -2.281 1.00 96.81 109 ASN A C 1
ATOM 804 O O . ASN A 1 109 ? 0.426 -5.118 -2.697 1.00 96.81 109 ASN A O 1
ATOM 808 N N . PRO A 1 110 ? -0.083 -2.955 -3.038 1.00 96.50 110 PRO A N 1
ATOM 809 C CA . PRO A 1 110 ? 0.520 -2.912 -4.369 1.00 96.50 110 PRO A CA 1
ATOM 810 C C . PRO A 1 110 ? 2.055 -2.934 -4.337 1.00 96.50 110 PRO A C 1
ATOM 812 O O . PRO A 1 110 ? 2.686 -3.294 -5.333 1.00 96.50 110 PRO A O 1
ATOM 815 N N . ARG A 1 111 ? 2.691 -2.591 -3.207 1.00 94.62 111 ARG A N 1
ATOM 816 C CA . ARG A 1 111 ? 4.152 -2.603 -3.079 1.00 94.62 111 ARG A CA 1
ATOM 817 C C . ARG A 1 111 ? 4.670 -4.037 -2.980 1.00 94.62 111 ARG A C 1
ATOM 819 O O . ARG A 1 111 ? 4.682 -4.621 -1.900 1.00 94.62 111 ARG A O 1
ATOM 826 N N . ARG A 1 112 ? 5.172 -4.568 -4.099 1.00 91.12 112 ARG A N 1
ATOM 827 C CA . ARG A 1 112 ? 5.865 -5.864 -4.125 1.00 91.12 112 ARG A CA 1
ATOM 828 C C . ARG A 1 112 ? 7.164 -5.804 -3.332 1.00 91.12 112 ARG A C 1
ATOM 830 O O . ARG A 1 112 ? 7.969 -4.892 -3.530 1.00 91.12 112 ARG A O 1
ATOM 837 N N . ARG A 1 113 ? 7.431 -6.832 -2.527 1.00 84.12 113 ARG A N 1
ATOM 838 C CA . ARG A 1 113 ? 8.738 -7.044 -1.893 1.00 84.12 113 ARG A CA 1
ATOM 839 C C . ARG A 1 113 ? 9.835 -7.217 -2.942 1.00 84.12 113 ARG A C 1
ATOM 841 O O . ARG A 1 113 ? 10.938 -6.705 -2.772 1.00 84.12 113 ARG A O 1
ATOM 848 N N . PHE A 1 114 ? 9.519 -7.930 -4.022 1.00 83.00 114 PHE A N 1
ATOM 849 C CA . PHE A 1 114 ? 10.424 -8.169 -5.140 1.00 83.00 114 PHE A CA 1
ATOM 850 C C . PHE A 1 114 ? 9.709 -7.871 -6.455 1.00 83.00 114 PHE A C 1
ATOM 852 O O . PHE A 1 114 ? 8.923 -8.679 -6.949 1.00 83.00 114 PHE A O 1
ATOM 859 N N . PHE A 1 115 ? 9.980 -6.699 -7.028 1.00 86.06 115 PHE A N 1
ATOM 860 C CA . PHE A 1 115 ? 9.497 -6.373 -8.363 1.00 86.06 115 PHE A CA 1
ATOM 861 C C . PHE A 1 115 ? 10.417 -7.011 -9.421 1.00 86.06 115 PHE A C 1
ATOM 863 O O . PHE A 1 115 ? 11.631 -6.790 -9.370 1.00 86.06 115 PHE A O 1
ATOM 870 N N . PRO A 1 116 ? 9.888 -7.794 -10.379 1.00 88.00 116 PRO A N 1
ATOM 871 C CA . PRO A 1 116 ? 10.701 -8.468 -11.389 1.00 88.00 116 PRO A CA 1
ATOM 872 C C . PRO A 1 116 ? 11.149 -7.500 -12.500 1.00 88.00 116 PRO A C 1
ATOM 874 O O . PRO A 1 116 ? 10.678 -7.549 -13.637 1.00 88.00 116 PRO A O 1
ATOM 877 N N . THR A 1 117 ? 12.073 -6.596 -12.166 1.00 87.12 117 THR A N 1
ATOM 878 C CA . THR A 1 117 ? 12.633 -5.603 -13.093 1.00 87.12 117 THR A CA 1
ATOM 879 C C . THR A 1 117 ? 13.230 -6.273 -14.330 1.00 87.12 117 THR A C 1
ATOM 881 O O . THR A 1 117 ? 13.983 -7.238 -14.229 1.00 87.12 117 THR A O 1
ATOM 884 N N . GLY A 1 118 ? 12.900 -5.750 -15.511 1.00 87.06 118 GLY A N 1
ATOM 885 C CA . GLY A 1 118 ? 13.392 -6.267 -16.790 1.00 87.06 118 GLY A CA 1
ATOM 886 C C . GLY A 1 118 ? 12.619 -7.470 -17.338 1.00 87.06 118 GLY A C 1
ATOM 887 O O . GLY A 1 118 ? 12.842 -7.836 -18.490 1.00 87.06 118 GLY A O 1
ATOM 888 N N . GLN A 1 119 ? 11.680 -8.053 -16.582 1.00 91.06 119 GLN A N 1
ATOM 889 C CA . GLN A 1 119 ? 10.806 -9.093 -17.125 1.00 91.06 119 GLN A CA 1
ATOM 890 C C . GLN A 1 119 ? 9.706 -8.479 -18.007 1.00 91.06 119 GLN A C 1
ATOM 892 O O . GLN A 1 119 ? 8.956 -7.606 -17.547 1.00 91.06 119 GLN A O 1
ATOM 897 N N . PRO A 1 120 ? 9.557 -8.932 -19.267 1.00 92.00 120 PRO A N 1
ATOM 898 C CA . PRO A 1 120 ? 8.460 -8.502 -20.122 1.00 92.00 120 PRO A CA 1
ATOM 899 C C . PRO A 1 120 ? 7.107 -8.795 -19.465 1.00 92.00 120 PRO A C 1
ATOM 901 O O . PRO A 1 120 ? 6.844 -9.907 -19.025 1.00 92.00 120 PRO A O 1
ATOM 904 N N . GLY A 1 121 ? 6.232 -7.791 -19.404 1.00 92.69 121 GLY A N 1
ATOM 905 C CA . GLY A 1 121 ? 4.881 -7.947 -18.858 1.00 92.69 121 GLY A CA 1
ATOM 906 C C . GLY A 1 121 ? 4.742 -7.714 -17.352 1.00 92.69 121 GLY A C 1
ATOM 907 O O . GLY A 1 121 ? 3.617 -7.486 -16.922 1.00 92.69 121 GLY A O 1
ATOM 908 N N . ALA A 1 122 ? 5.832 -7.636 -16.579 1.00 91.50 122 ALA A N 1
ATOM 909 C CA . ALA A 1 122 ? 5.788 -7.351 -15.137 1.00 91.50 122 ALA A CA 1
ATOM 910 C C . ALA A 1 122 ? 5.005 -6.071 -14.801 1.00 91.50 122 ALA A C 1
ATOM 912 O O . ALA A 1 122 ? 4.151 -6.057 -13.918 1.00 91.50 122 ALA A O 1
ATOM 913 N N . LEU A 1 123 ? 5.246 -5.000 -15.563 1.00 90.50 123 LEU A N 1
ATOM 914 C CA . LEU A 1 123 ? 4.520 -3.739 -15.409 1.00 90.50 123 LEU A CA 1
ATOM 915 C C . LEU A 1 123 ? 3.036 -3.879 -15.772 1.00 90.50 123 LEU A C 1
ATOM 917 O O . LEU A 1 123 ? 2.181 -3.330 -15.089 1.00 90.50 123 LEU A O 1
ATOM 921 N N . ARG A 1 124 ? 2.713 -4.630 -16.833 1.00 93.00 124 ARG A N 1
ATOM 922 C CA . ARG A 1 124 ? 1.315 -4.873 -17.217 1.00 93.00 124 ARG A CA 1
ATOM 923 C C . ARG A 1 124 ? 0.593 -5.667 -16.135 1.00 93.00 124 ARG A C 1
ATOM 925 O O . ARG A 1 124 ? -0.536 -5.326 -15.810 1.00 93.00 124 ARG A O 1
ATOM 932 N N . GLU A 1 125 ? 1.230 -6.696 -15.587 1.00 94.44 125 GLU A N 1
ATOM 933 C CA . GLU A 1 125 ? 0.690 -7.482 -14.480 1.00 94.44 125 GLU A CA 1
ATOM 934 C C . GLU A 1 125 ? 0.479 -6.606 -13.243 1.00 94.44 125 GLU A C 1
ATOM 936 O O . GLU A 1 125 ? -0.578 -6.685 -12.634 1.00 94.44 125 GLU A O 1
ATOM 941 N N . GLN A 1 126 ? 1.431 -5.726 -12.917 1.00 93.81 126 GLN A N 1
ATOM 942 C CA . GLN A 1 126 ? 1.287 -4.763 -11.825 1.00 93.81 126 GLN A CA 1
ATOM 943 C C . GLN A 1 126 ? 0.076 -3.859 -12.025 1.00 93.81 126 GLN A C 1
ATOM 945 O O . GLN A 1 126 ? -0.794 -3.833 -11.1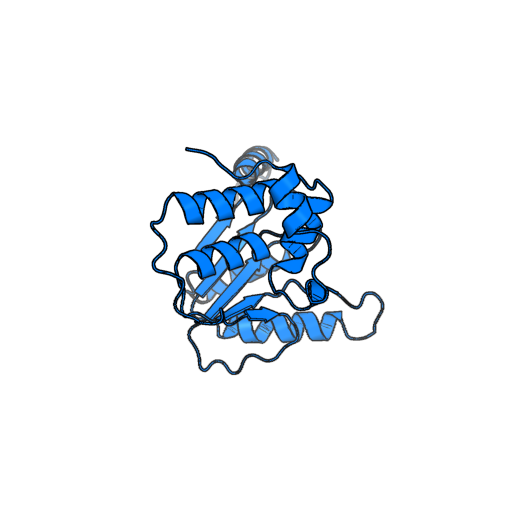69 1.00 93.81 126 GLN A O 1
ATOM 950 N N . ILE A 1 127 ? -0.014 -3.179 -13.167 1.00 91.88 127 ILE A N 1
ATOM 951 C CA . ILE A 1 127 ? -1.112 -2.249 -13.457 1.00 91.88 127 ILE A CA 1
ATOM 952 C C . ILE A 1 127 ? -2.457 -2.986 -13.468 1.00 91.88 127 ILE A C 1
ATOM 954 O O . ILE A 1 127 ? -3.444 -2.498 -12.926 1.00 91.88 127 ILE A O 1
ATOM 958 N N . THR A 1 128 ? -2.501 -4.178 -14.070 1.00 92.31 128 THR A N 1
ATOM 959 C CA . THR A 1 128 ? -3.719 -5.003 -14.117 1.00 92.31 128 THR A CA 1
ATOM 960 C C . THR A 1 128 ? -4.133 -5.423 -12.713 1.00 92.31 128 THR A C 1
ATOM 962 O O . THR A 1 128 ? -5.311 -5.346 -12.367 1.00 92.31 128 THR A O 1
ATOM 965 N N . TRP A 1 129 ? -3.159 -5.836 -11.901 1.00 95.00 129 TRP A N 1
ATOM 966 C CA . TRP A 1 129 ? -3.403 -6.184 -10.518 1.00 95.00 129 TRP A CA 1
ATOM 967 C C . TRP A 1 129 ? -3.807 -4.977 -9.696 1.00 95.00 129 TRP A C 1
ATOM 969 O O . TRP A 1 129 ? -4.676 -5.146 -8.882 1.00 95.00 129 TRP A O 1
ATOM 979 N N . GLU A 1 130 ? -3.246 -3.782 -9.861 1.00 93.81 130 GLU A N 1
ATOM 980 C CA . GLU A 1 130 ? -3.636 -2.603 -9.071 1.00 93.81 130 GLU A CA 1
ATOM 981 C C . GLU A 1 130 ? -5.065 -2.157 -9.394 1.00 93.81 130 GLU A C 1
ATOM 983 O O . GLU A 1 130 ? -5.828 -1.782 -8.504 1.00 93.81 130 GLU A O 1
ATOM 988 N N . TYR A 1 131 ? -5.452 -2.258 -10.668 1.00 91.56 131 TYR A N 1
ATOM 989 C CA . TYR A 1 131 ? -6.735 -1.792 -11.179 1.00 91.56 131 TYR A CA 1
ATOM 990 C C . TYR A 1 131 ? -7.939 -2.469 -10.495 1.00 91.56 131 TYR A C 1
ATOM 992 O O . TYR A 1 131 ? -8.891 -1.779 -10.124 1.00 91.56 131 TYR A O 1
ATOM 1000 N N . GLU A 1 132 ? -7.927 -3.796 -10.321 1.00 90.56 132 GLU A N 1
ATOM 1001 C CA . GLU A 1 132 ? -9.086 -4.555 -9.805 1.00 90.56 132 GLU A CA 1
ATOM 1002 C C . GLU A 1 132 ? -9.318 -4.470 -8.281 1.00 90.56 132 GLU A C 1
ATOM 1004 O O . GLU A 1 132 ? -10.462 -4.303 -7.867 1.00 90.56 132 GLU A O 1
ATOM 1009 N N . PRO A 1 133 ? -8.313 -4.573 -7.402 1.00 91.69 133 PRO A N 1
ATOM 1010 C CA . PRO A 1 133 ? -8.451 -4.404 -5.968 1.00 91.69 133 PRO A CA 1
ATOM 1011 C C . PRO A 1 133 ? -8.690 -2.938 -5.591 1.00 91.69 133 PRO A C 1
ATOM 1013 O O . PRO A 1 133 ? -9.540 -2.705 -4.741 1.00 91.69 133 PRO A O 1
ATOM 1016 N N . LEU A 1 134 ? -8.066 -1.949 -6.254 1.00 91.94 134 LEU A N 1
ATOM 1017 C CA . LEU A 1 134 ? -8.338 -0.518 -6.004 1.00 91.94 134 LEU A CA 1
ATOM 1018 C C . LEU A 1 134 ? -9.811 -0.165 -6.284 1.00 91.94 134 LEU A C 1
ATOM 1020 O O . LEU A 1 134 ? -10.515 0.356 -5.426 1.00 91.94 134 LEU A O 1
ATOM 1024 N N . ARG A 1 135 ? -10.284 -0.554 -7.475 1.00 90.06 135 ARG A N 1
ATOM 1025 C CA . ARG A 1 135 ? -11.579 -1.210 -7.692 1.00 90.06 135 ARG A CA 1
ATOM 1026 C C . ARG A 1 135 ? -12.593 -1.389 -6.572 1.00 90.06 135 ARG A C 1
ATOM 1028 O O . ARG A 1 135 ? -13.645 -0.754 -6.506 1.00 90.06 135 ARG A O 1
ATOM 1035 N N . ARG A 1 136 ? -12.326 -2.494 -5.886 1.00 90.94 136 ARG A N 1
ATOM 1036 C CA . ARG A 1 136 ? -13.261 -3.328 -5.142 1.00 90.94 136 ARG A CA 1
ATOM 1037 C C . ARG A 1 136 ? -13.058 -3.170 -3.645 1.00 90.94 136 ARG A C 1
ATOM 1039 O O . ARG A 1 136 ? -13.848 -3.719 -2.889 1.00 90.94 136 ARG A O 1
ATOM 1046 N N . ALA A 1 137 ? -11.991 -2.486 -3.237 1.00 93.81 137 ALA A N 1
ATOM 1047 C CA . ALA A 1 137 ? -11.684 -2.270 -1.843 1.00 93.81 137 ALA A CA 1
ATOM 1048 C C . ALA A 1 137 ? -12.769 -1.434 -1.167 1.00 93.81 137 ALA A C 1
ATOM 1050 O O . ALA A 1 137 ? -13.218 -0.421 -1.705 1.00 93.81 137 ALA A O 1
ATOM 1051 N N . ASP A 1 138 ? -13.157 -1.847 0.035 1.00 93.25 138 ASP A N 1
ATOM 1052 C CA . ASP A 1 138 ? -14.146 -1.130 0.842 1.00 93.25 138 ASP A CA 1
ATOM 1053 C C . ASP A 1 138 ? -13.584 0.200 1.348 1.00 93.25 138 ASP A C 1
ATOM 1055 O O . ASP A 1 138 ? -14.295 1.201 1.451 1.00 93.25 138 ASP A O 1
ATOM 1059 N N . VAL A 1 139 ? -12.282 0.214 1.645 1.00 94.25 139 VAL A N 1
ATOM 1060 C CA . VAL A 1 139 ? -11.538 1.402 2.051 1.00 94.25 139 VAL A CA 1
ATOM 1061 C C . VAL A 1 139 ? -10.312 1.556 1.167 1.00 94.25 139 VAL A C 1
ATOM 1063 O O . VAL A 1 139 ? -9.547 0.619 0.950 1.00 94.25 139 VAL A O 1
ATOM 1066 N N . ILE A 1 140 ? -10.084 2.781 0.709 1.00 96.38 140 ILE A N 1
ATOM 1067 C CA . ILE A 1 140 ? -8.858 3.164 0.016 1.00 96.38 140 ILE A CA 1
ATOM 1068 C C . ILE A 1 140 ? -8.114 4.118 0.939 1.00 96.38 140 ILE A C 1
ATOM 1070 O O . ILE A 1 140 ? -8.633 5.183 1.280 1.00 96.38 140 ILE A O 1
ATOM 1074 N N . LEU A 1 141 ? -6.915 3.723 1.357 1.00 96.75 141 LEU A N 1
ATOM 1075 C CA . LEU A 1 141 ? -6.002 4.563 2.117 1.00 96.75 141 LEU A CA 1
ATOM 1076 C C . LEU A 1 141 ? -4.933 5.080 1.159 1.00 96.75 141 LEU A C 1
ATOM 1078 O O . LEU A 1 141 ? -4.221 4.292 0.541 1.00 96.75 141 LEU A O 1
ATOM 1082 N N . MET A 1 142 ? -4.848 6.403 1.034 1.00 96.25 142 MET A N 1
ATOM 1083 C CA . MET A 1 142 ? -3.897 7.096 0.171 1.00 96.25 142 MET A CA 1
ATOM 1084 C C . MET A 1 142 ? -2.856 7.829 1.007 1.00 96.25 142 MET A C 1
ATOM 1086 O O . MET A 1 142 ? -3.223 8.663 1.835 1.00 96.25 142 MET A O 1
ATOM 1090 N N . TRP A 1 143 ? -1.571 7.553 0.774 1.00 95.19 143 TRP A N 1
ATOM 1091 C CA . TRP A 1 143 ? -0.476 8.271 1.429 1.00 95.19 143 TRP A CA 1
ATOM 1092 C C . TRP A 1 143 ? 0.493 8.912 0.428 1.00 95.19 143 TRP A C 1
ATOM 1094 O O . TRP A 1 143 ? 1.125 8.234 -0.391 1.00 95.19 143 TRP A O 1
ATOM 1104 N N . PHE A 1 144 ? 0.633 10.234 0.533 1.00 94.25 144 PHE A N 1
ATOM 1105 C CA . PHE A 1 144 ? 1.574 11.028 -0.253 1.00 94.25 144 PHE A CA 1
ATOM 1106 C C . PHE A 1 144 ? 2.871 11.276 0.533 1.00 94.25 144 PHE A C 1
ATOM 1108 O O . PHE A 1 144 ? 2.843 11.712 1.684 1.00 94.25 144 PHE A O 1
ATOM 1115 N N . CYS A 1 145 ? 4.012 10.988 -0.087 1.00 90.56 145 CYS A N 1
ATOM 1116 C CA . CYS A 1 145 ? 5.345 11.046 0.513 1.00 90.56 145 CYS A CA 1
ATOM 1117 C C . CYS A 1 145 ? 6.066 12.300 0.011 1.00 90.56 145 CYS A C 1
ATOM 1119 O O . CYS A 1 145 ? 5.814 12.744 -1.103 1.00 90.56 145 CYS A O 1
ATOM 1121 N N . GLU A 1 146 ? 6.950 12.889 0.812 1.00 89.38 146 GLU A N 1
ATOM 1122 C CA . GLU A 1 146 ? 7.643 14.130 0.424 1.00 89.38 146 GLU A CA 1
ATOM 1123 C C . GLU A 1 146 ? 8.754 13.920 -0.614 1.00 89.38 146 GLU A C 1
ATOM 1125 O O . GLU A 1 146 ? 9.169 14.867 -1.273 1.00 89.38 146 GLU A O 1
ATOM 1130 N N . GLN A 1 147 ? 9.251 12.688 -0.733 1.00 86.31 147 GLN A N 1
ATOM 1131 C CA . GLN A 1 147 ? 10.455 12.360 -1.494 1.00 86.31 147 GLN A CA 1
ATOM 1132 C C . GLN A 1 147 ? 10.231 12.394 -3.008 1.00 86.31 147 GLN A C 1
ATOM 1134 O O . GLN A 1 147 ? 11.166 12.658 -3.755 1.00 86.31 147 GLN A O 1
ATOM 1139 N N . GLU A 1 148 ? 9.008 12.113 -3.460 1.00 86.12 148 GLU A N 1
ATOM 1140 C CA . GLU A 1 148 ? 8.698 11.899 -4.871 1.00 86.12 148 GLU A CA 1
ATOM 1141 C C . GLU A 1 148 ? 7.344 12.499 -5.231 1.00 86.12 148 GLU A C 1
ATOM 1143 O O . GLU A 1 148 ? 6.382 12.418 -4.466 1.00 86.12 148 GLU A O 1
ATOM 1148 N N . ILE A 1 149 ? 7.232 13.026 -6.451 1.00 86.44 149 ILE A N 1
ATOM 1149 C CA . ILE A 1 149 ? 5.922 13.326 -7.033 1.00 86.44 149 ILE A CA 1
ATOM 1150 C C . ILE A 1 149 ? 5.272 11.995 -7.417 1.00 86.44 149 ILE A C 1
ATOM 1152 O O . ILE A 1 149 ? 5.879 11.163 -8.088 1.00 86.44 149 ILE A O 1
ATOM 1156 N N . GLN A 1 150 ? 4.015 11.800 -7.018 1.00 90.94 150 GLN A N 1
ATOM 1157 C CA . GLN A 1 150 ? 3.301 10.527 -7.161 1.00 90.94 150 GLN A CA 1
ATOM 1158 C C . GLN A 1 150 ? 2.153 10.664 -8.182 1.00 90.94 150 GLN A C 1
ATOM 1160 O O . GLN A 1 150 ? 0.981 10.632 -7.799 1.00 90.94 150 GLN A O 1
ATOM 1165 N N . PRO A 1 151 ? 2.446 10.848 -9.488 1.00 90.12 151 PRO A N 1
ATOM 1166 C CA . PRO A 1 151 ? 1.447 11.241 -10.485 1.00 90.12 151 PRO A CA 1
ATOM 1167 C C . PRO A 1 151 ? 0.347 10.195 -10.676 1.00 90.12 151 PRO A C 1
ATOM 1169 O O . PRO A 1 151 ? -0.810 10.556 -10.855 1.00 90.12 151 PRO A O 1
ATOM 1172 N N . ILE A 1 152 ? 0.683 8.904 -10.589 1.00 90.62 152 ILE A N 1
ATOM 1173 C CA . ILE A 1 152 ? -0.305 7.821 -10.686 1.00 90.62 152 ILE A CA 1
ATOM 1174 C C . ILE A 1 152 ? -1.287 7.904 -9.511 1.00 90.62 152 ILE A C 1
ATOM 1176 O O . ILE A 1 152 ? -2.491 7.944 -9.739 1.00 90.62 152 ILE A O 1
ATOM 1180 N N . ALA A 1 153 ? -0.790 8.052 -8.280 1.00 92.31 153 ALA A N 1
ATOM 1181 C CA . ALA A 1 153 ? -1.635 8.194 -7.093 1.00 92.31 153 ALA A CA 1
ATOM 1182 C C . ALA A 1 153 ? -2.510 9.463 -7.134 1.00 92.31 153 ALA A C 1
ATOM 1184 O O . ALA A 1 153 ? -3.660 9.441 -6.700 1.00 92.31 153 ALA A O 1
ATOM 1185 N N . LEU A 1 154 ? -2.008 10.569 -7.699 1.00 92.94 154 LEU A N 1
ATOM 1186 C CA . LEU A 1 154 ? -2.807 11.782 -7.926 1.00 92.94 154 LEU A CA 1
ATOM 1187 C C . LEU A 1 154 ? -3.928 11.547 -8.952 1.00 92.94 154 LEU A C 1
ATOM 1189 O O . LEU A 1 154 ? -5.062 11.978 -8.731 1.00 92.94 154 LEU A O 1
ATOM 1193 N N . CYS A 1 155 ? -3.642 10.836 -10.046 1.00 93.25 155 CYS A N 1
ATOM 1194 C CA . CYS A 1 155 ? -4.655 10.432 -11.022 1.00 93.25 155 CYS A CA 1
ATOM 1195 C C . CYS A 1 155 ? -5.706 9.499 -10.401 1.00 93.25 155 CYS A C 1
ATOM 1197 O O . CYS A 1 155 ? -6.899 9.677 -10.644 1.00 93.25 155 CYS A O 1
ATOM 1199 N N . GLU A 1 156 ? -5.288 8.534 -9.577 1.00 93.75 156 GLU A N 1
ATOM 1200 C CA . GLU A 1 156 ? -6.186 7.642 -8.834 1.00 93.75 156 GLU A CA 1
ATOM 1201 C C . GLU A 1 156 ? -7.095 8.429 -7.885 1.00 93.75 156 GLU A C 1
ATOM 1203 O O . GLU A 1 156 ? -8.312 8.235 -7.898 1.00 93.75 156 GLU A O 1
ATOM 1208 N N . LEU A 1 157 ? -6.535 9.367 -7.113 1.00 93.31 157 LEU A N 1
ATOM 1209 C CA . LEU A 1 157 ? -7.302 10.248 -6.231 1.00 93.31 157 LEU A CA 1
ATOM 1210 C C . LEU A 1 157 ? -8.354 11.042 -7.017 1.00 93.31 157 LEU A C 1
ATOM 1212 O O . LEU A 1 157 ? -9.521 11.070 -6.625 1.00 93.31 157 LEU A O 1
ATOM 1216 N N . GLY A 1 158 ? -7.968 11.635 -8.152 1.00 92.69 158 GLY A N 1
ATOM 1217 C CA . GLY A 1 158 ? -8.888 12.352 -9.037 1.00 92.69 158 GLY A CA 1
ATOM 1218 C C . GLY A 1 158 ? -10.003 11.456 -9.587 1.00 92.69 158 GLY A C 1
ATOM 1219 O O . GLY A 1 158 ? -11.174 11.841 -9.579 1.00 92.69 158 GLY A O 1
ATOM 1220 N N . ALA A 1 159 ? -9.669 10.232 -10.004 1.00 91.38 159 ALA A N 1
ATOM 1221 C CA . ALA A 1 159 ? -10.643 9.260 -10.494 1.00 91.38 159 ALA A CA 1
ATOM 1222 C C . ALA A 1 159 ? -11.648 8.841 -9.407 1.00 91.38 159 ALA A C 1
ATOM 1224 O O . ALA A 1 159 ? -12.842 8.716 -9.689 1.00 91.38 159 ALA A O 1
ATOM 1225 N N . HIS A 1 160 ? -11.196 8.648 -8.167 1.00 91.00 160 HIS A N 1
ATOM 1226 C CA . HIS A 1 160 ? -12.067 8.310 -7.040 1.00 91.00 160 HIS A CA 1
ATOM 1227 C C . HIS A 1 160 ? -12.937 9.485 -6.594 1.00 91.00 160 HIS A C 1
ATOM 1229 O O . HIS A 1 160 ? -14.131 9.289 -6.357 1.00 91.00 160 HIS A O 1
ATOM 1235 N N . ALA A 1 161 ? -12.389 10.702 -6.581 1.00 88.69 161 ALA A N 1
ATOM 1236 C CA . ALA A 1 161 ? -13.154 11.917 -6.320 1.00 88.69 161 ALA A CA 1
ATOM 1237 C C . ALA A 1 161 ? -14.293 12.093 -7.340 1.00 88.69 161 ALA A C 1
ATOM 1239 O O . ALA A 1 161 ? -15.436 12.327 -6.951 1.00 88.69 161 ALA A O 1
ATOM 1240 N N . ALA A 1 162 ? -14.015 11.885 -8.632 1.00 90.38 162 ALA A N 1
ATOM 12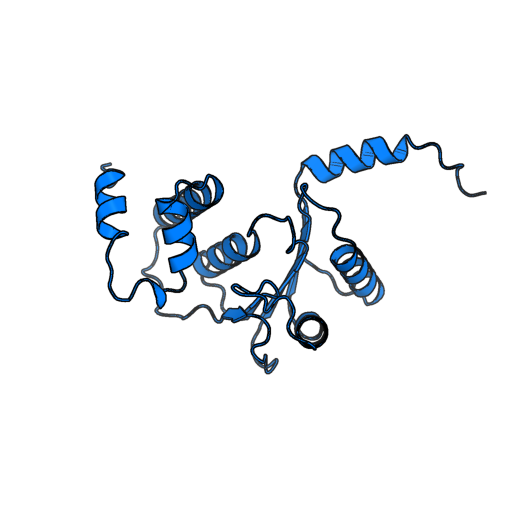41 C CA . ALA A 1 162 ? -15.021 11.963 -9.692 1.00 90.38 162 ALA A CA 1
ATOM 1242 C C . ALA A 1 162 ? -16.121 10.889 -9.570 1.00 90.38 162 ALA A C 1
ATOM 1244 O O . ALA A 1 162 ? -17.267 11.129 -9.943 1.00 90.38 162 ALA A O 1
ATOM 1245 N N . ARG A 1 163 ? -15.794 9.707 -9.031 1.00 88.25 163 ARG A N 1
ATOM 1246 C CA . ARG A 1 163 ? -16.757 8.619 -8.775 1.00 88.25 163 ARG A CA 1
ATOM 1247 C C . ARG A 1 163 ? -17.564 8.803 -7.488 1.00 88.25 163 ARG A C 1
ATOM 1249 O O . ARG A 1 163 ? -18.488 8.032 -7.248 1.00 88.25 163 ARG A O 1
ATOM 1256 N N . GLY A 1 164 ? -17.212 9.780 -6.651 1.00 84.88 164 GLY A N 1
ATOM 1257 C CA . GLY A 1 164 ? -17.809 9.970 -5.329 1.00 84.88 164 GLY A CA 1
ATOM 1258 C C . GLY A 1 164 ? -17.304 8.989 -4.265 1.00 84.88 164 GLY A C 1
ATOM 1259 O O . GLY A 1 164 ? -17.846 8.962 -3.158 1.00 84.88 164 GLY A O 1
ATOM 1260 N N . THR A 1 165 ? -16.264 8.200 -4.562 1.00 88.19 165 THR A N 1
ATOM 1261 C CA . THR A 1 165 ? -15.559 7.409 -3.547 1.00 88.19 165 THR A CA 1
ATOM 1262 C C . THR A 1 165 ? -14.824 8.362 -2.606 1.00 88.19 165 THR A C 1
ATOM 1264 O O . THR A 1 165 ? -14.254 9.360 -3.044 1.00 88.19 165 THR A O 1
ATOM 1267 N N . ARG A 1 166 ? -14.820 8.062 -1.305 1.00 84.44 166 ARG A N 1
ATOM 1268 C CA . ARG A 1 166 ? -14.159 8.886 -0.284 1.00 84.44 166 ARG A CA 1
ATOM 1269 C C . ARG A 1 166 ? -12.945 8.147 0.284 1.00 84.44 166 ARG A C 1
ATOM 1271 O O . ARG A 1 166 ? -13.092 7.470 1.301 1.00 84.44 166 ARG A O 1
ATOM 1278 N N . PRO A 1 167 ? -11.773 8.220 -0.372 1.00 92.50 167 PRO A N 1
ATOM 1279 C CA . PRO A 1 167 ? -10.548 7.656 0.181 1.00 92.50 167 PRO A CA 1
ATOM 1280 C C . PRO A 1 167 ? -10.140 8.391 1.465 1.00 92.50 167 PRO A C 1
ATOM 1282 O O . PRO A 1 167 ? -10.363 9.596 1.608 1.00 92.50 167 PRO A O 1
ATOM 1285 N N . ALA A 1 168 ? -9.510 7.669 2.390 1.00 94.19 168 ALA A N 1
ATOM 1286 C CA . ALA A 1 168 ? -8.806 8.267 3.516 1.00 94.19 168 ALA A CA 1
ATOM 1287 C C . ALA A 1 168 ? -7.442 8.756 3.017 1.00 94.19 168 ALA A C 1
ATOM 1289 O O . ALA A 1 168 ? -6.584 7.946 2.669 1.00 94.19 168 ALA A O 1
ATOM 1290 N N . VAL A 1 169 ? -7.257 10.074 2.945 1.00 94.25 169 VAL A N 1
ATOM 1291 C CA . VAL A 1 169 ? -6.055 10.689 2.367 1.00 94.25 169 VAL A CA 1
ATOM 1292 C C . VAL A 1 169 ? -5.175 11.270 3.466 1.00 94.25 169 VAL A C 1
ATOM 1294 O O . VAL A 1 169 ? -5.631 12.077 4.275 1.00 94.25 169 VAL A O 1
ATOM 1297 N N . GLY A 1 170 ? -3.902 10.887 3.463 1.00 92.06 170 GLY A N 1
ATOM 1298 C CA . GLY A 1 170 ? -2.845 11.499 4.254 1.00 92.06 170 GLY A CA 1
ATOM 1299 C C . GLY A 1 170 ? -1.679 11.932 3.370 1.00 92.06 170 GLY A C 1
ATOM 1300 O O . GLY A 1 170 ? -1.487 11.436 2.260 1.00 92.06 170 GLY A O 1
ATOM 1301 N N . ALA A 1 171 ? -0.898 12.881 3.862 1.00 91.75 171 ALA A N 1
ATOM 1302 C CA . ALA A 1 171 ? 0.273 13.400 3.180 1.00 91.75 171 ALA A CA 1
ATOM 1303 C C . ALA A 1 171 ? 1.345 13.734 4.214 1.00 91.75 171 ALA A C 1
ATOM 1305 O O . ALA A 1 171 ? 1.025 14.153 5.331 1.00 91.75 171 ALA A O 1
ATOM 1306 N N . HIS A 1 172 ? 2.612 13.586 3.834 1.00 89.25 172 HIS A N 1
ATOM 1307 C CA . HIS A 1 172 ? 3.710 14.074 4.652 1.00 89.25 172 HIS A CA 1
ATOM 1308 C C . HIS A 1 172 ? 3.559 15.596 4.884 1.00 89.25 172 HIS A C 1
ATOM 1310 O O . HIS A 1 172 ? 3.245 16.316 3.930 1.00 89.25 172 HIS A O 1
ATOM 1316 N N . PRO A 1 173 ? 3.774 16.118 6.110 1.00 83.06 173 PRO A N 1
ATOM 1317 C CA . PRO A 1 173 ? 3.481 17.518 6.440 1.00 83.06 173 PRO A CA 1
ATOM 1318 C C . PRO A 1 173 ? 4.161 18.553 5.533 1.00 83.06 173 PRO A C 1
ATOM 1320 O O . PRO A 1 173 ? 3.570 19.587 5.231 1.00 83.06 173 PRO A O 1
ATOM 1323 N N . THR A 1 174 ? 5.369 18.254 5.057 1.00 81.00 174 THR A N 1
ATOM 1324 C CA . THR A 1 174 ? 6.183 19.144 4.209 1.00 81.00 174 THR A CA 1
ATOM 1325 C C . THR A 1 174 ? 5.649 19.288 2.780 1.00 81.00 174 THR A C 1
ATOM 1327 O O . THR A 1 174 ? 5.952 20.275 2.112 1.00 81.00 174 THR A O 1
ATOM 1330 N N . ILE A 1 175 ? 4.793 18.370 2.306 1.00 72.50 175 ILE A N 1
ATOM 1331 C CA . ILE A 1 175 ? 4.148 18.482 0.984 1.00 72.50 175 ILE A CA 1
ATOM 1332 C C . ILE A 1 175 ? 3.293 19.752 0.907 1.00 72.50 175 ILE A C 1
ATOM 1334 O O . ILE A 1 175 ? 3.194 20.375 -0.152 1.00 72.50 175 ILE A O 1
ATOM 1338 N N . ARG A 1 176 ? 2.711 20.179 2.036 1.00 55.41 176 ARG A N 1
ATOM 1339 C CA . ARG A 1 176 ? 1.944 21.427 2.118 1.00 55.41 176 ARG A CA 1
ATOM 1340 C C . ARG A 1 176 ? 2.809 22.647 1.802 1.00 55.41 176 ARG A C 1
ATOM 1342 O O . ARG A 1 176 ? 2.338 23.561 1.131 1.00 55.41 176 ARG A O 1
ATOM 1349 N N . ASP A 1 177 ? 4.065 22.635 2.234 1.00 53.66 177 ASP A N 1
ATOM 1350 C CA . ASP A 1 177 ? 4.960 23.784 2.114 1.00 53.66 177 ASP A CA 1
ATOM 1351 C C . ASP A 1 177 ? 5.453 23.962 0.666 1.00 53.66 177 ASP A C 1
ATOM 1353 O O . ASP A 1 177 ? 5.574 25.092 0.180 1.00 53.66 177 ASP A O 1
ATOM 1357 N N . ALA A 1 178 ? 5.623 22.853 -0.067 1.00 52.88 178 ALA A N 1
ATOM 1358 C CA . ALA A 1 178 ? 5.939 22.851 -1.497 1.00 52.88 178 ALA A CA 1
ATOM 1359 C C . ALA A 1 178 ? 4.783 23.381 -2.369 1.00 52.88 178 ALA A C 1
ATOM 1361 O O . ALA A 1 178 ? 5.018 24.056 -3.370 1.00 52.88 178 ALA A O 1
ATOM 1362 N N . TRP A 1 179 ? 3.526 23.144 -1.979 1.00 46.09 179 TRP A N 1
ATOM 1363 C CA . TRP A 1 179 ? 2.364 23.706 -2.682 1.00 46.09 179 TRP A CA 1
ATOM 1364 C C . TRP A 1 179 ? 2.243 25.225 -2.509 1.00 46.09 179 TRP A C 1
ATOM 1366 O O . TRP A 1 179 ? 1.905 25.917 -3.468 1.00 46.09 179 TRP A O 1
ATOM 1376 N N . THR A 1 180 ? 2.578 25.764 -1.333 1.00 45.31 180 THR A N 1
ATOM 1377 C CA . THR A 1 180 ? 2.618 27.222 -1.104 1.00 45.31 180 THR A CA 1
ATOM 1378 C C . THR A 1 180 ? 3.707 27.946 -1.894 1.00 45.31 180 THR A C 1
ATOM 1380 O O . THR A 1 180 ? 3.566 29.137 -2.160 1.00 45.31 180 THR A O 1
ATOM 1383 N N . SER A 1 181 ? 4.791 27.267 -2.284 1.00 45.59 181 SER A N 1
ATOM 1384 C CA . SER A 1 181 ? 5.794 27.867 -3.173 1.00 45.59 181 SER A CA 1
ATOM 1385 C C . SER A 1 181 ? 5.364 27.804 -4.644 1.00 45.59 181 SER A C 1
ATOM 1387 O O . SER A 1 181 ? 5.643 28.736 -5.395 1.00 45.59 181 SER A O 1
ATOM 1389 N N . TRP A 1 182 ? 4.605 26.774 -5.039 1.00 45.00 182 TRP A N 1
ATOM 1390 C CA . TRP A 1 182 ? 4.056 26.627 -6.392 1.00 45.00 182 TRP A CA 1
ATOM 1391 C C . TRP A 1 182 ? 2.964 27.656 -6.720 1.00 45.00 182 TRP A C 1
ATOM 1393 O O . TRP A 1 182 ? 2.886 28.134 -7.849 1.00 45.00 182 TRP A O 1
ATOM 1403 N N . SER A 1 183 ? 2.160 28.082 -5.742 1.00 47.69 183 SER A N 1
ATOM 1404 C CA . SER A 1 183 ? 1.209 29.193 -5.915 1.00 47.69 183 SER A CA 1
ATOM 1405 C C . SER A 1 183 ? 1.879 30.565 -6.100 1.00 47.69 183 SER A C 1
ATOM 1407 O O . SER A 1 183 ? 1.215 31.500 -6.541 1.00 47.69 183 SER A O 1
ATOM 1409 N N . ASN A 1 184 ? 3.192 30.679 -5.863 1.00 46.84 184 ASN A N 1
ATOM 1410 C CA . ASN A 1 184 ? 3.993 31.849 -6.245 1.00 46.84 184 ASN A CA 1
ATOM 1411 C C . ASN A 1 184 ? 4.598 31.733 -7.657 1.00 46.84 184 ASN A C 1
ATOM 1413 O O . ASN A 1 184 ? 5.202 32.689 -8.145 1.00 46.84 184 ASN A O 1
ATOM 1417 N N . CYS A 1 185 ? 4.418 30.607 -8.354 1.00 48.31 185 CYS A N 1
ATOM 1418 C CA . CYS A 1 185 ? 4.825 30.438 -9.747 1.00 48.31 185 CYS A CA 1
ATOM 1419 C C . CYS A 1 185 ? 3.794 31.053 -10.710 1.00 48.31 185 CYS A C 1
ATOM 1421 O O . CYS A 1 185 ? 3.249 30.346 -11.541 1.00 48.31 185 CYS A O 1
ATOM 1423 N N . GLY A 1 186 ? 3.509 32.353 -10.579 1.00 48.53 186 GLY A N 1
ATOM 1424 C CA . GLY A 1 186 ? 3.099 33.279 -11.652 1.00 48.53 186 GLY A CA 1
ATOM 1425 C C . GLY A 1 186 ? 2.102 32.860 -12.749 1.00 48.53 186 GLY A C 1
ATOM 1426 O O . GLY A 1 186 ? 2.116 33.490 -13.806 1.00 48.53 186 GLY A O 1
ATOM 1427 N N . TRP A 1 187 ? 1.249 31.851 -12.568 1.00 46.00 187 TRP A N 1
ATOM 1428 C CA . TRP A 1 187 ? 0.200 31.552 -13.543 1.00 46.00 187 TRP A CA 1
ATOM 1429 C C . TRP A 1 187 ? -0.839 32.683 -13.517 1.00 46.00 187 TRP A C 1
ATOM 1431 O O . TRP A 1 187 ? -1.307 33.043 -12.433 1.00 46.00 187 TRP A O 1
ATOM 1441 N N . PRO A 1 188 ? -1.205 33.272 -14.672 1.00 41.44 188 PRO A N 1
ATOM 1442 C CA . PRO A 1 188 ? -2.257 34.275 -14.704 1.00 41.44 188 PRO A CA 1
ATOM 1443 C C . PRO A 1 188 ? -3.565 33.646 -14.216 1.00 41.44 188 PRO A C 1
ATOM 1445 O O . PRO A 1 188 ? -3.900 32.520 -14.593 1.00 41.44 188 PRO A O 1
ATOM 1448 N N . ALA A 1 189 ? -4.286 34.372 -13.360 1.00 36.25 189 ALA A N 1
ATOM 1449 C CA . ALA A 1 189 ? -5.612 33.971 -12.909 1.00 36.25 189 ALA A CA 1
ATOM 1450 C C . ALA A 1 189 ? -6.514 33.689 -14.129 1.00 36.25 189 ALA A C 1
ATOM 1452 O O . ALA A 1 189 ? -6.406 34.405 -15.132 1.00 36.25 189 ALA A O 1
ATOM 1453 N N . PRO A 1 190 ? -7.376 32.660 -14.078 1.00 43.22 190 PRO A N 1
ATOM 1454 C CA . PRO A 1 190 ? -8.289 32.384 -15.178 1.00 43.22 190 PRO A CA 1
ATOM 1455 C C . PRO A 1 190 ? -9.214 33.593 -15.389 1.00 43.22 190 PRO A C 1
ATOM 1457 O O . PRO A 1 190 ? -9.704 34.162 -14.410 1.00 43.22 190 PRO A O 1
ATOM 1460 N N . MET A 1 191 ? -9.395 33.995 -16.655 1.00 38.53 191 MET A N 1
ATOM 1461 C CA . MET A 1 191 ? -10.405 34.988 -17.054 1.00 38.53 191 MET A CA 1
ATOM 1462 C C . MET A 1 191 ? -11.818 34.459 -16.826 1.00 38.53 191 MET A C 1
ATOM 1464 O O . MET A 1 191 ? -12.029 33.245 -17.057 1.00 38.53 191 MET A O 1
#

Sequence (191 aa):
MGGLPAQAIERMLSGHPDRKSWWLAPMLDAYAAGSPEGQALVHDLLDAIAGSAFPLLPPRSLRYIEAPAPYDGTSPSVFLSGGITGCPNWQLQTVLKLDAIGSPAVVLNPRRRFFPTGQPGALREQITWEYEPLRRADVILMWFCEQEIQPIALCELGAHAARGTRPAVGAHPTIRDAWTSWSNCGWPAPM